Protein AF-X1UVT9-F1 (afdb_monomer)

Foldseek 3Di:
DPPPDQAEAEQAQCLDPVNNDDVPHNGDVSVVPVCPDPQRHAYEYEQEQPSDDVVVLVVSVVSVGAYAYEHPPQQDDLPDLALEADLVRLLCSLLVDDPVCLVRHPYYDDDDNNQQSRVLSVQSNVVCNVPSPDDSLVSSCLQCCQLQNNVLSVLVVLLSVLNNQLVLPCCVPPNLVRQDLVSLVSSLVSLVVRDRDVPDDGPDDGPDHSVVSSVRSNVNSVVSNVSSVVSVVVVVVVPPPPPDD

Radius of gyration: 21.8 Å; Cα cont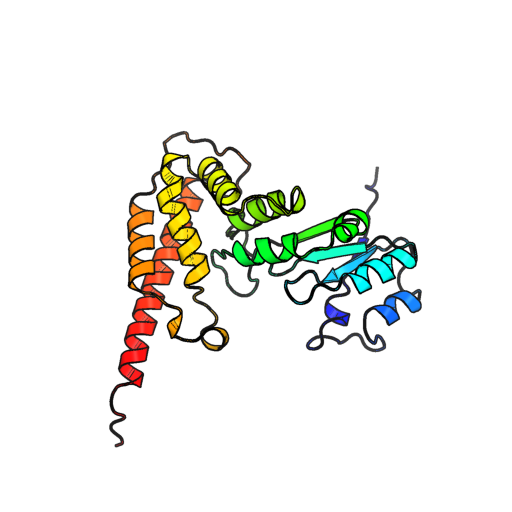acts (8 Å, |Δi|>4): 328; chains: 1; bounding box: 55×63×55 Å

Nearest PDB structures (foldseek):
  4egw-assembly1_B  TM=3.037E-01  e=5.637E+00  Methanocaldococcus jannaschii DSM 2661

Structure (mmCIF, N/CA/C/O backbone):
data_AF-X1UVT9-F1
#
_entry.id   AF-X1UVT9-F1
#
loop_
_atom_site.group_PDB
_atom_site.id
_atom_site.type_symbol
_atom_site.label_atom_id
_atom_site.label_alt_id
_atom_site.label_comp_id
_atom_site.label_asym_id
_atom_site.label_entity_id
_atom_site.label_seq_id
_atom_site.pdbx_PDB_ins_code
_atom_site.Cartn_x
_atom_site.Cartn_y
_atom_site.Cartn_z
_atom_site.occupancy
_atom_site.B_iso_or_equiv
_atom_site.auth_seq_id
_atom_site.auth_comp_id
_atom_site.auth_asym_id
_atom_site.auth_atom_id
_atom_site.pdbx_PDB_model_num
ATOM 1 N N . CYS A 1 1 ? -4.280 27.203 24.805 1.00 46.25 1 CYS A N 1
ATOM 2 C CA . CYS A 1 1 ? -5.170 26.028 24.829 1.00 46.25 1 CYS A CA 1
ATOM 3 C C . CYS A 1 1 ? -4.301 24.788 24.726 1.00 46.25 1 CYS A C 1
ATOM 5 O O . CYS A 1 1 ? -3.546 24.712 23.766 1.00 46.25 1 CYS A O 1
ATOM 7 N N . SER A 1 2 ? -4.338 23.879 25.704 1.00 45.72 2 SER A N 1
ATOM 8 C CA . SER A 1 2 ? -3.823 22.526 25.456 1.00 45.72 2 SER A CA 1
ATOM 9 C C . SER A 1 2 ? -4.749 21.858 24.444 1.00 45.72 2 SER A C 1
ATOM 11 O O . SER A 1 2 ? -5.963 22.005 24.604 1.00 45.72 2 SER A O 1
ATOM 13 N N . PRO A 1 3 ? -4.231 21.182 23.408 1.00 66.75 3 PRO A N 1
ATOM 14 C CA . PRO A 1 3 ? -5.081 20.355 22.566 1.00 66.75 3 PRO A CA 1
ATOM 15 C C . PRO A 1 3 ? -5.748 19.282 23.437 1.00 66.75 3 PRO A C 1
ATOM 17 O O . PRO A 1 3 ? -5.121 18.756 24.359 1.00 66.75 3 PRO A O 1
ATOM 20 N N . GLU A 1 4 ? -7.018 18.983 23.170 1.00 80.88 4 GLU A N 1
ATOM 21 C CA . GLU A 1 4 ? -7.656 17.776 23.695 1.00 80.88 4 GLU A CA 1
ATOM 22 C C . GLU A 1 4 ? -6.924 16.577 23.077 1.00 80.88 4 GLU A C 1
ATOM 24 O O . GLU A 1 4 ? -6.968 16.370 21.866 1.00 80.88 4 GLU A O 1
ATOM 29 N N . ILE A 1 5 ? -6.146 15.855 23.888 1.00 82.19 5 ILE A N 1
ATOM 30 C CA . ILE A 1 5 ? -5.376 14.693 23.433 1.00 82.19 5 ILE A CA 1
ATOM 31 C C . ILE A 1 5 ? -6.239 13.453 23.637 1.00 82.19 5 ILE A C 1
ATOM 33 O O . ILE A 1 5 ? -6.496 13.049 24.770 1.00 82.19 5 ILE A O 1
ATOM 37 N N . GLU A 1 6 ? -6.648 12.829 22.538 1.00 88.44 6 GLU A N 1
ATOM 38 C CA . GLU A 1 6 ? -7.278 11.511 22.557 1.00 88.44 6 GLU A CA 1
ATOM 39 C C . GLU A 1 6 ? -6.209 10.412 22.480 1.00 88.44 6 GLU A C 1
ATOM 41 O O . GLU A 1 6 ? -5.157 10.584 21.866 1.00 88.44 6 GLU A O 1
ATOM 46 N N . SER A 1 7 ? -6.462 9.266 23.115 1.00 91.69 7 SER A N 1
ATOM 47 C CA . SER A 1 7 ? -5.540 8.124 23.123 1.00 91.69 7 SER A CA 1
ATOM 48 C C . SER A 1 7 ? -6.255 6.848 22.701 1.00 91.69 7 SER A C 1
ATOM 50 O O . SER A 1 7 ? -7.401 6.613 23.086 1.00 91.69 7 SER A O 1
ATOM 52 N N . THR A 1 8 ? -5.558 6.009 21.932 1.00 94.50 8 THR A N 1
ATOM 53 C CA . THR A 1 8 ? -6.037 4.677 21.550 1.00 94.50 8 THR A CA 1
ATOM 54 C C . THR A 1 8 ? -5.039 3.612 21.986 1.00 94.50 8 THR A C 1
ATOM 56 O O . THR A 1 8 ? -3.838 3.754 21.764 1.00 94.50 8 THR A O 1
ATOM 59 N N . PHE A 1 9 ? -5.534 2.542 22.599 1.00 94.00 9 PHE A N 1
ATOM 60 C CA . PHE A 1 9 ? -4.745 1.392 23.018 1.00 94.00 9 PHE A CA 1
ATOM 61 C C . PHE A 1 9 ? -4.862 0.245 22.001 1.00 94.00 9 PHE A C 1
ATOM 63 O O . PHE A 1 9 ? -5.968 -0.182 21.667 1.00 94.00 9 PHE A O 1
ATOM 70 N N . SER A 1 10 ? -3.724 -0.269 21.525 1.00 92.38 10 SER A N 1
ATOM 71 C CA . SER A 1 10 ? -3.680 -1.342 20.523 1.00 92.38 10 SER A CA 1
ATOM 72 C C . SER A 1 10 ? -3.810 -2.729 21.138 1.00 92.38 10 SER A C 1
ATOM 74 O O . SER A 1 10 ? -3.040 -3.118 22.016 1.00 92.38 10 SER A O 1
ATOM 76 N N . LEU A 1 11 ? -4.765 -3.502 20.620 1.00 91.81 11 LEU A N 1
ATOM 77 C CA . LEU A 1 11 ? -5.029 -4.878 21.037 1.00 91.81 11 LEU A CA 1
ATOM 78 C C . LEU A 1 11 ? -4.180 -5.910 20.273 1.00 91.81 11 LEU A C 1
ATOM 80 O O . LEU A 1 11 ? -4.196 -7.084 20.636 1.00 91.81 11 LEU A O 1
ATOM 84 N N . TRP A 1 12 ? -3.391 -5.496 19.271 1.00 88.44 12 TRP A N 1
ATOM 85 C CA . TRP A 1 12 ? -2.620 -6.399 18.399 1.00 88.44 12 TRP A CA 1
ATOM 86 C C . TRP A 1 12 ? -1.764 -7.420 19.166 1.00 88.44 12 TRP A C 1
ATOM 88 O O . TRP A 1 12 ? -1.770 -8.611 18.846 1.00 88.44 12 TRP A O 1
ATOM 98 N N . MET A 1 13 ? -1.058 -6.981 20.214 1.00 86.44 13 MET A N 1
ATOM 99 C CA . MET A 1 13 ? -0.224 -7.878 21.024 1.00 86.44 13 MET A CA 1
ATOM 100 C C . MET A 1 13 ? -1.043 -8.952 21.738 1.00 86.44 13 MET A C 1
ATOM 102 O O . MET A 1 13 ? -0.536 -10.051 21.921 1.00 86.44 13 MET A O 1
ATOM 106 N N . LEU A 1 14 ? -2.281 -8.651 22.136 1.00 87.19 14 LEU A N 1
ATOM 107 C CA . LEU A 1 14 ? -3.181 -9.586 22.817 1.00 87.19 14 LEU A CA 1
ATOM 108 C C . LEU A 1 14 ? -3.849 -10.558 21.841 1.00 87.19 14 LEU A C 1
ATOM 110 O O . LEU A 1 14 ? -4.115 -11.699 22.211 1.00 87.19 14 LEU A O 1
ATOM 114 N N . ASP A 1 15 ? -4.093 -10.119 20.606 1.00 81.75 15 ASP A N 1
ATOM 115 C CA . ASP A 1 15 ? -4.673 -10.938 19.535 1.00 81.75 15 ASP A CA 1
ATOM 116 C C . ASP A 1 15 ? -3.648 -11.845 18.841 1.00 81.75 15 ASP A C 1
ATOM 118 O O . ASP A 1 15 ? -3.992 -12.852 18.216 1.00 81.75 15 ASP A O 1
ATOM 122 N N . SER A 1 16 ? -2.359 -11.526 18.959 1.00 79.38 16 SER A N 1
ATOM 123 C CA . SER A 1 16 ? -1.305 -12.311 18.335 1.00 79.38 16 SER A CA 1
ATOM 124 C C . SER A 1 16 ? -1.098 -13.652 19.041 1.00 79.38 16 SER A C 1
ATOM 126 O O . SER A 1 16 ? -0.584 -1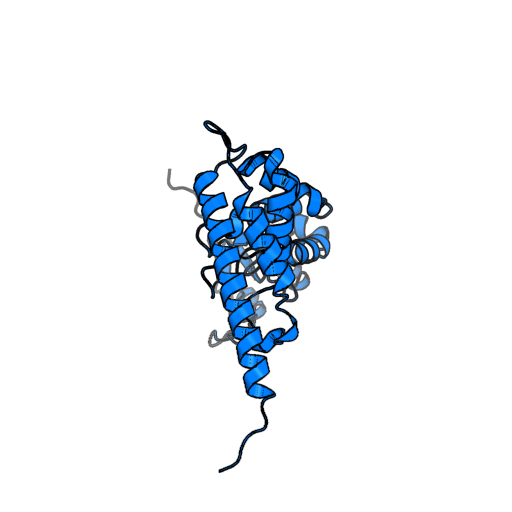3.713 20.152 1.00 79.38 16 SER A O 1
ATOM 128 N N . LYS A 1 17 ? -1.336 -14.777 18.356 1.00 77.44 17 LYS A N 1
ATOM 129 C CA . LYS A 1 17 ? -0.941 -16.109 18.871 1.00 77.44 17 LYS A CA 1
ATOM 1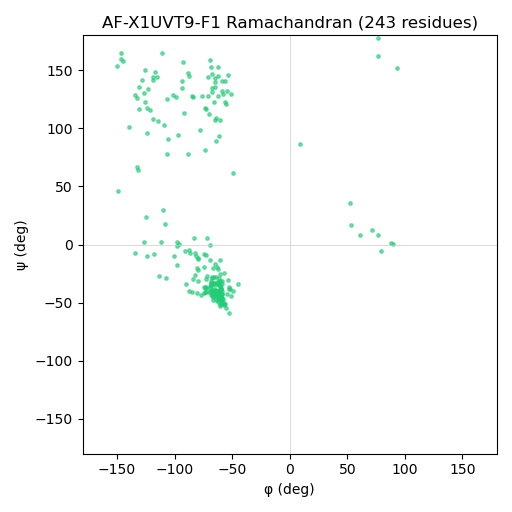30 C C . LYS A 1 17 ? 0.572 -16.248 19.087 1.00 77.44 17 LYS A C 1
ATOM 132 O O . LYS A 1 17 ? 1.011 -17.069 19.886 1.00 77.44 17 LYS A O 1
ATOM 137 N N . ARG A 1 18 ? 1.373 -15.468 18.353 1.00 76.69 18 ARG A N 1
ATOM 138 C CA . ARG A 1 18 ? 2.842 -15.490 18.411 1.00 76.69 18 ARG A CA 1
ATOM 139 C C . ARG A 1 18 ? 3.383 -14.602 19.530 1.00 76.69 18 ARG A C 1
ATOM 141 O O . ARG A 1 18 ? 4.339 -14.982 20.207 1.00 76.69 18 ARG A O 1
ATOM 148 N N . PHE A 1 19 ? 2.788 -13.423 19.700 1.00 74.50 19 PHE A N 1
ATOM 149 C CA . PHE A 1 19 ? 3.274 -12.381 20.604 1.00 74.50 19 PHE A CA 1
ATOM 150 C C . PHE A 1 19 ? 2.370 -12.125 21.815 1.00 74.50 19 PHE A C 1
ATOM 152 O O . PHE A 1 19 ? 2.742 -11.283 22.622 1.00 74.50 19 PHE A O 1
ATOM 159 N N . GLY A 1 20 ? 1.275 -12.885 21.960 1.00 64.75 20 GLY A N 1
ATOM 160 C CA . GLY A 1 20 ? 0.235 -12.913 23.008 1.00 64.75 20 GLY A CA 1
ATOM 161 C C . GLY A 1 20 ? 0.742 -12.965 24.439 1.00 64.75 20 GLY A C 1
ATOM 162 O O . GLY A 1 20 ? 0.532 -13.942 25.149 1.00 64.75 20 GLY A O 1
ATOM 163 N N . LYS A 1 21 ? 1.488 -11.942 24.843 1.00 66.88 21 LYS A N 1
ATOM 164 C CA . LYS A 1 21 ? 2.367 -11.946 26.011 1.00 66.88 21 LYS A CA 1
ATOM 165 C C . LYS A 1 21 ? 2.130 -10.702 26.841 1.00 66.88 21 LYS A C 1
ATOM 167 O O . LYS A 1 21 ? 3.011 -9.862 26.992 1.00 66.88 21 LYS A O 1
ATOM 172 N N . TRP A 1 22 ? 0.926 -10.586 27.374 1.00 80.56 22 TRP A N 1
ATOM 173 C CA . TRP A 1 22 ? 0.646 -9.672 28.471 1.00 80.56 22 TRP A CA 1
ATOM 174 C C . TRP A 1 22 ? 0.279 -10.524 29.674 1.00 80.56 22 TRP A C 1
ATOM 176 O O . TRP A 1 22 ? -0.777 -11.150 29.711 1.00 80.56 22 TRP A O 1
ATOM 186 N N . THR A 1 23 ? 1.194 -10.617 30.637 1.00 81.75 23 THR A N 1
ATOM 187 C CA . THR A 1 23 ? 0.997 -11.448 31.827 1.00 81.75 23 THR A CA 1
ATOM 188 C C . THR A 1 23 ? -0.296 -11.045 32.538 1.00 81.75 23 THR A C 1
ATOM 190 O O . THR A 1 23 ? -0.452 -9.888 32.920 1.00 81.75 23 THR A O 1
ATOM 193 N N . GLY A 1 24 ? -1.212 -12.001 32.712 1.00 82.94 24 GLY A N 1
ATOM 194 C CA . GLY A 1 24 ? -2.520 -11.775 33.337 1.00 82.94 24 GLY A CA 1
ATOM 195 C C . GLY A 1 24 ? -3.648 -11.364 32.382 1.00 82.94 24 GLY A C 1
ATOM 196 O O . GLY A 1 24 ? -4.767 -11.181 32.849 1.00 82.94 24 GLY A O 1
ATOM 197 N N . TYR A 1 25 ? -3.385 -11.254 31.074 1.00 85.31 25 TYR A N 1
ATOM 198 C CA . TYR A 1 25 ? -4.377 -10.890 30.059 1.00 85.31 25 TYR A CA 1
ATOM 199 C C . TYR A 1 25 ? -4.453 -11.954 28.960 1.00 85.31 25 TYR A C 1
ATOM 201 O O . TYR A 1 25 ? -3.495 -12.198 28.230 1.00 85.31 25 TYR A O 1
ATOM 209 N N . GLU A 1 26 ? -5.621 -12.578 28.832 1.00 83.62 26 GLU A N 1
ATOM 210 C CA . GLU A 1 26 ? -5.913 -13.642 27.867 1.00 83.62 26 GLU A CA 1
ATOM 211 C C . GLU A 1 26 ? -6.799 -13.093 26.745 1.00 83.62 26 GLU A C 1
ATOM 213 O O . GLU A 1 26 ? -8.020 -13.256 26.717 1.00 83.62 26 GLU A O 1
ATOM 218 N N . GLY A 1 27 ? -6.163 -12.373 25.825 1.00 81.69 27 GLY A N 1
ATOM 219 C CA . GLY A 1 27 ? -6.835 -11.753 24.691 1.00 81.69 27 GLY A CA 1
ATOM 220 C C . GLY A 1 27 ? -7.608 -10.470 25.040 1.00 81.69 27 GLY A C 1
ATOM 221 O O . GLY A 1 27 ? -7.697 -10.063 26.204 1.00 81.69 27 GLY A O 1
ATOM 222 N N . PRO A 1 28 ? -8.205 -9.816 24.033 1.00 82.12 28 PRO A N 1
ATOM 223 C CA . PRO A 1 28 ? -8.778 -8.472 24.155 1.00 82.12 28 PRO A CA 1
ATOM 224 C C . PRO A 1 28 ? -9.876 -8.329 25.202 1.00 82.12 28 PRO A C 1
ATOM 226 O O . PRO A 1 28 ? -10.027 -7.271 25.813 1.00 82.12 28 PRO A O 1
ATOM 229 N N . GLN A 1 29 ? -10.652 -9.394 25.429 1.00 84.50 29 GLN A N 1
ATOM 230 C CA . GLN A 1 29 ? -11.782 -9.333 26.350 1.00 84.50 29 GLN A CA 1
ATOM 231 C C . GLN A 1 29 ? -11.343 -9.106 27.796 1.00 84.50 29 GLN A C 1
ATOM 233 O O . GLN A 1 29 ? -12.081 -8.507 28.575 1.00 84.50 29 GLN A O 1
ATOM 238 N N . THR A 1 30 ? -10.139 -9.552 28.154 1.00 87.69 30 THR A N 1
ATOM 239 C CA . THR A 1 30 ? -9.607 -9.329 29.501 1.00 87.69 30 THR A CA 1
ATOM 240 C C . THR A 1 30 ? -9.301 -7.859 29.768 1.00 87.69 30 THR A C 1
ATOM 242 O O . THR A 1 30 ? -9.515 -7.414 30.886 1.00 87.69 30 THR A O 1
ATOM 245 N N . VAL A 1 31 ? -8.921 -7.079 28.749 1.00 89.00 31 VAL A N 1
ATOM 246 C CA . VAL A 1 31 ? -8.772 -5.615 28.863 1.00 89.00 31 VAL A CA 1
ATOM 247 C C . VAL A 1 31 ? -10.130 -4.922 28.929 1.00 89.00 31 VAL A C 1
ATOM 249 O O . VAL A 1 31 ? -10.317 -4.010 29.727 1.00 89.00 31 VAL A O 1
ATOM 252 N N . LEU A 1 32 ? -11.096 -5.373 28.123 1.00 86.19 32 LEU A N 1
ATOM 253 C CA . LEU A 1 32 ? -12.455 -4.822 28.129 1.00 86.19 32 LEU A CA 1
ATOM 254 C C . LEU A 1 32 ? -13.163 -4.984 29.482 1.00 86.19 32 LEU A C 1
ATOM 256 O O . LEU A 1 32 ? -13.984 -4.144 29.833 1.00 86.19 32 LEU A O 1
ATOM 260 N N . ASN A 1 33 ? -12.849 -6.051 30.221 1.00 86.75 33 ASN A N 1
ATOM 261 C CA . ASN A 1 33 ? -13.515 -6.413 31.473 1.00 86.75 33 ASN A CA 1
ATOM 262 C C . ASN A 1 33 ? -12.748 -6.019 32.747 1.00 86.75 33 ASN A C 1
ATOM 264 O O . ASN A 1 33 ? -13.286 -6.212 33.833 1.00 86.75 33 ASN A O 1
ATOM 268 N N . SER A 1 34 ? -11.489 -5.578 32.656 1.00 86.44 34 SER A N 1
ATOM 269 C CA . SER A 1 34 ? -10.638 -5.378 33.842 1.00 86.44 34 SER A CA 1
ATOM 270 C C . SER A 1 34 ? -10.697 -3.974 34.441 1.00 86.44 34 SER A C 1
ATOM 272 O O . SER A 1 34 ? -10.040 -3.736 35.451 1.00 86.44 34 SER A O 1
ATOM 274 N N . ASP A 1 35 ? -11.403 -3.040 33.797 1.00 84.81 35 ASP A N 1
ATOM 275 C CA . ASP A 1 35 ? -11.437 -1.611 34.145 1.00 84.81 35 ASP A CA 1
ATOM 276 C C . ASP A 1 35 ? -10.045 -0.948 34.250 1.00 84.81 35 ASP A C 1
ATOM 278 O O . ASP A 1 35 ? -9.905 0.143 34.799 1.00 84.81 35 ASP A O 1
ATOM 282 N N . ILE A 1 36 ? -8.994 -1.575 33.696 1.00 90.06 36 ILE A N 1
ATOM 283 C CA . ILE A 1 36 ? -7.625 -1.041 33.775 1.00 90.06 36 ILE A CA 1
ATOM 284 C C . ILE A 1 36 ? -7.424 0.193 32.891 1.00 90.06 36 ILE A C 1
ATOM 286 O O . ILE A 1 36 ? -6.569 1.031 33.176 1.00 90.06 36 ILE A O 1
ATOM 290 N N . LEU A 1 37 ? -8.202 0.302 31.810 1.00 91.19 37 LEU A N 1
ATOM 291 C CA . LEU A 1 37 ? -8.198 1.460 30.926 1.00 91.19 37 LEU A CA 1
ATOM 292 C C . LEU A 1 37 ? -9.410 2.347 31.231 1.00 91.19 37 LEU A C 1
ATOM 294 O O . LEU A 1 37 ? -10.539 1.845 31.197 1.00 91.19 37 LEU A O 1
ATOM 298 N N . PRO A 1 38 ? -9.216 3.660 31.443 1.00 91.00 38 PRO A N 1
ATOM 299 C CA . PRO A 1 38 ? -10.321 4.603 31.578 1.00 91.00 38 PRO A CA 1
ATOM 300 C C . PRO A 1 38 ? -11.300 4.527 30.387 1.00 91.00 38 PRO A C 1
ATOM 302 O O . PRO A 1 38 ? -10.853 4.234 29.272 1.00 91.00 38 PRO A O 1
ATOM 305 N N . PRO A 1 39 ? -12.620 4.737 30.572 1.00 88.12 39 PRO A N 1
ATOM 306 C CA . PRO A 1 39 ? -13.631 4.632 29.507 1.00 88.12 39 PRO A CA 1
ATOM 307 C C . PRO A 1 39 ? -13.351 5.474 28.254 1.00 88.12 39 PRO A C 1
ATOM 309 O O . PRO A 1 39 ? -13.720 5.076 27.151 1.00 88.12 39 PRO A O 1
ATOM 312 N N . GLU A 1 40 ? -12.678 6.609 28.421 1.00 90.00 40 GLU A N 1
ATOM 313 C CA . GLU A 1 40 ? -12.302 7.547 27.365 1.00 90.00 40 GLU A CA 1
ATOM 314 C C . GLU A 1 40 ? -11.144 7.062 26.481 1.00 90.00 40 GLU A C 1
ATOM 316 O O . GLU A 1 40 ? -10.983 7.547 25.361 1.00 90.00 40 GLU A O 1
ATOM 321 N N . VAL A 1 41 ? -10.349 6.093 26.949 1.00 93.44 41 VAL A N 1
ATOM 322 C CA . VAL A 1 41 ? -9.300 5.482 26.129 1.00 93.44 41 VAL A CA 1
ATOM 323 C C . VAL A 1 41 ? -9.962 4.571 25.101 1.00 93.44 41 VAL A C 1
ATOM 325 O O . VAL A 1 41 ? -10.616 3.578 25.444 1.00 93.44 41 VAL A O 1
ATOM 328 N N . MET A 1 42 ? -9.782 4.912 23.825 1.00 95.06 42 MET A N 1
ATOM 329 C CA . MET A 1 42 ? -10.259 4.092 22.715 1.00 95.06 42 MET A CA 1
ATOM 330 C C . MET A 1 42 ? -9.456 2.798 22.640 1.00 95.06 42 MET A C 1
ATOM 332 O O . MET A 1 42 ? -8.310 2.734 23.088 1.00 95.06 42 MET A O 1
ATOM 336 N N . LEU A 1 43 ? -10.016 1.783 21.995 1.00 95.00 43 LEU A N 1
ATOM 337 C CA . LEU A 1 43 ? -9.286 0.556 21.679 1.00 95.00 43 LEU A CA 1
ATOM 338 C C . LEU A 1 43 ? -9.161 0.418 20.169 1.00 95.00 43 LEU A C 1
ATOM 340 O O . LEU A 1 43 ? -10.103 0.750 19.457 1.00 95.00 43 LEU A O 1
ATOM 344 N N . CYS A 1 44 ? -8.046 -0.096 19.661 1.00 95.00 44 CYS A N 1
ATOM 345 C CA . CYS A 1 44 ? -7.959 -0.477 18.256 1.00 95.00 44 CYS A CA 1
ATOM 346 C C . CYS A 1 44 ? -7.670 -1.958 18.074 1.00 95.00 44 CYS A C 1
ATOM 348 O O . CYS A 1 44 ? -6.911 -2.572 18.829 1.00 95.00 44 CYS A O 1
ATOM 350 N N . VAL A 1 45 ? -8.317 -2.523 17.058 1.00 93.62 45 VAL A N 1
ATOM 351 C CA . VAL A 1 45 ? -8.103 -3.899 16.615 1.00 93.62 45 VAL A CA 1
ATOM 352 C C . VAL A 1 45 ? -7.062 -3.935 15.505 1.00 93.62 45 VAL A C 1
ATOM 354 O O . VAL A 1 45 ? -6.860 -2.951 14.787 1.00 93.62 45 VAL A O 1
ATOM 357 N N . HIS A 1 46 ? -6.430 -5.093 15.344 1.00 90.31 46 HIS A N 1
ATOM 358 C CA . HIS A 1 46 ? -5.520 -5.339 14.233 1.00 90.31 46 HIS A CA 1
ATOM 359 C C . HIS A 1 46 ? -6.289 -5.459 12.915 1.00 90.31 46 HIS A C 1
ATOM 361 O O . HIS A 1 46 ? -7.248 -6.225 12.813 1.00 90.31 46 HIS A O 1
ATOM 367 N N . GLY A 1 47 ? -5.871 -4.693 11.913 1.00 88.50 47 GLY A N 1
ATOM 368 C CA . GLY A 1 47 ? -6.510 -4.595 10.602 1.00 88.50 47 GLY A CA 1
ATOM 369 C C . GLY A 1 47 ? -5.727 -5.259 9.473 1.00 88.50 47 GLY A C 1
ATOM 370 O O . GLY A 1 47 ? -5.957 -4.913 8.323 1.00 88.50 47 GLY A O 1
ATOM 371 N N . GLU A 1 48 ? -4.778 -6.151 9.762 1.00 85.38 48 GLU A N 1
ATOM 372 C CA . GLU A 1 48 ? -4.048 -6.862 8.706 1.00 85.38 48 GLU A CA 1
ATOM 373 C C . GLU A 1 48 ? -4.989 -7.775 7.891 1.00 85.38 48 GLU A C 1
ATOM 375 O O . GLU A 1 48 ? -5.842 -8.464 8.475 1.00 85.38 48 GLU A O 1
ATOM 380 N N . PRO A 1 49 ? -4.823 -7.834 6.556 1.00 78.38 49 PRO A N 1
ATOM 381 C CA . PRO A 1 49 ? -5.609 -8.711 5.692 1.00 78.38 49 PRO A CA 1
ATOM 382 C C . PRO A 1 49 ? -5.550 -10.175 6.130 1.00 78.38 49 PRO A C 1
ATOM 384 O O . PRO A 1 49 ? -4.481 -10.727 6.390 1.00 78.38 49 PRO A O 1
ATOM 387 N N . GLY A 1 50 ? -6.717 -10.813 6.212 1.00 79.25 50 GLY A N 1
ATOM 388 C CA . GLY A 1 50 ? -6.860 -12.191 6.692 1.00 79.25 50 GLY A CA 1
ATOM 389 C C . GLY A 1 50 ? -6.828 -12.358 8.218 1.00 79.25 50 GLY A C 1
ATOM 390 O O . GLY A 1 50 ? -7.072 -13.464 8.700 1.00 79.25 50 GLY A O 1
ATOM 391 N N . VAL A 1 51 ? -6.568 -11.289 8.983 1.00 83.06 51 VAL A N 1
ATOM 392 C CA . VAL A 1 51 ? -6.597 -11.295 10.459 1.00 83.06 51 VAL A CA 1
ATOM 393 C C . VAL A 1 51 ? -7.722 -10.421 11.020 1.00 83.06 51 VAL A C 1
ATOM 395 O O . VAL A 1 51 ? -8.216 -10.704 12.112 1.00 83.06 51 VAL A O 1
ATOM 398 N N . PHE A 1 52 ? -8.146 -9.385 10.287 1.00 88.19 52 PHE A N 1
ATOM 399 C CA . PHE A 1 52 ? -9.195 -8.464 10.722 1.00 88.19 52 PHE A CA 1
ATOM 400 C C . PHE A 1 52 ? -10.469 -9.186 11.200 1.00 88.19 52 PHE A C 1
ATOM 402 O O . PHE A 1 52 ? -11.034 -10.031 10.505 1.00 88.19 52 PHE A O 1
ATOM 409 N N . ASN A 1 53 ? -10.942 -8.816 12.394 1.00 88.94 53 ASN A N 1
ATOM 410 C CA . ASN A 1 53 ? -12.098 -9.427 13.043 1.00 88.94 53 ASN A CA 1
ATOM 411 C C . ASN A 1 53 ? -13.165 -8.381 13.383 1.00 88.94 53 ASN A C 1
ATOM 413 O O . ASN A 1 53 ? -13.144 -7.754 14.446 1.00 88.94 53 ASN A O 1
ATOM 417 N N . PHE A 1 54 ? -14.160 -8.236 12.509 1.00 91.75 54 PHE A N 1
ATOM 418 C CA . PHE A 1 54 ? -15.233 -7.266 12.723 1.00 91.75 54 PHE A CA 1
ATOM 419 C C . PHE A 1 54 ? -16.105 -7.563 13.960 1.00 91.75 54 PHE A C 1
ATOM 421 O O . PHE A 1 54 ? -16.609 -6.641 14.605 1.00 91.75 54 PHE A O 1
ATOM 428 N N . ALA A 1 55 ? -16.246 -8.828 14.370 1.00 92.06 55 ALA A N 1
ATOM 429 C CA . ALA A 1 55 ? -17.012 -9.165 15.573 1.00 92.06 55 ALA A CA 1
ATOM 430 C C . ALA A 1 55 ? -16.386 -8.554 16.840 1.00 92.06 55 ALA A C 1
ATOM 432 O O . ALA A 1 55 ? -17.098 -8.155 17.763 1.00 92.06 55 ALA A O 1
ATOM 433 N N . GLN A 1 56 ? -15.059 -8.426 16.868 1.00 91.56 56 GLN A N 1
ATOM 434 C CA . GLN A 1 56 ? -14.343 -7.758 17.950 1.00 91.56 56 GLN A CA 1
ATOM 435 C C . GLN A 1 56 ? -14.591 -6.246 17.948 1.00 91.56 56 GLN A C 1
ATOM 437 O O . GLN A 1 56 ? -14.828 -5.677 19.011 1.00 91.56 56 GLN A O 1
ATOM 442 N N . VAL A 1 57 ? -14.624 -5.614 16.769 1.00 94.31 57 VAL A N 1
ATOM 443 C CA . VAL A 1 57 ? -14.984 -4.192 16.616 1.00 94.31 57 VAL A CA 1
ATOM 444 C C . VAL A 1 57 ? -16.371 -3.928 17.200 1.00 94.31 57 VAL A C 1
ATOM 446 O O . VAL A 1 57 ? -16.524 -3.065 18.065 1.00 94.31 57 VAL A O 1
ATOM 449 N N . ARG A 1 58 ? -17.371 -4.733 16.811 1.00 94.00 58 ARG A N 1
ATOM 450 C CA . ARG A 1 58 ? -18.739 -4.631 17.347 1.00 94.00 58 ARG A CA 1
ATOM 451 C C . ARG A 1 58 ? -18.784 -4.814 18.859 1.00 94.00 58 ARG A C 1
ATOM 453 O O . ARG A 1 58 ? -19.492 -4.081 19.542 1.00 94.00 58 ARG A O 1
ATOM 460 N N . ARG A 1 59 ? -18.031 -5.779 19.388 1.00 92.19 59 ARG A N 1
ATOM 461 C CA . ARG A 1 59 ? -17.995 -6.055 20.827 1.00 92.19 59 ARG A CA 1
ATOM 462 C C . ARG A 1 59 ? -17.434 -4.883 21.627 1.00 92.19 59 ARG A C 1
ATOM 464 O O . ARG A 1 59 ? -17.987 -4.570 22.674 1.00 92.19 59 ARG A O 1
ATOM 471 N N . ILE A 1 60 ? -16.380 -4.232 21.134 1.00 93.62 60 ILE A N 1
ATOM 472 C CA . ILE A 1 60 ? -15.820 -3.024 21.758 1.00 93.62 60 ILE A CA 1
ATOM 473 C C . ILE A 1 60 ? -16.849 -1.889 21.708 1.00 93.62 60 ILE A C 1
ATOM 475 O O . ILE A 1 60 ? -17.133 -1.272 22.731 1.00 93.62 60 ILE A O 1
ATOM 479 N N . ALA A 1 61 ? -17.465 -1.654 20.547 1.00 93.81 61 ALA A N 1
ATOM 480 C CA . ALA A 1 61 ? -18.468 -0.601 20.394 1.00 93.81 61 ALA A CA 1
ATOM 481 C C . ALA A 1 61 ? -19.677 -0.794 21.333 1.00 93.81 61 ALA A C 1
ATOM 483 O O . ALA A 1 61 ? -20.179 0.165 21.917 1.00 93.81 61 ALA A O 1
ATOM 484 N N . GLN A 1 62 ? -20.108 -2.040 21.558 1.00 92.94 62 GLN A N 1
ATOM 485 C CA . GLN A 1 62 ? -21.203 -2.381 22.476 1.00 92.94 62 GLN A CA 1
ATOM 486 C C . GLN A 1 62 ? -20.923 -2.036 23.945 1.00 92.94 62 GLN A C 1
ATOM 488 O O . GLN A 1 62 ? -21.872 -1.915 24.718 1.00 92.94 62 GLN A O 1
ATOM 493 N N . THR A 1 63 ? -19.662 -1.841 24.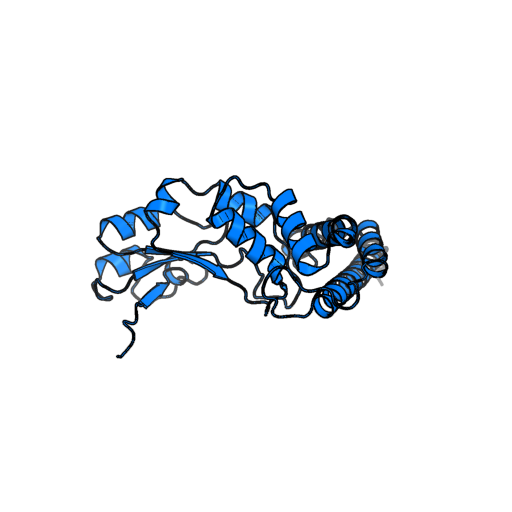348 1.00 90.44 63 THR A N 1
ATOM 494 C CA . THR A 1 63 ? -19.335 -1.362 25.702 1.00 90.44 63 THR A CA 1
ATOM 495 C C . THR A 1 63 ? -19.418 0.162 25.827 1.00 90.44 63 THR A C 1
ATOM 497 O O . THR A 1 63 ? -19.011 0.707 26.849 1.00 90.44 63 THR A O 1
ATOM 500 N N . GLY A 1 64 ? -19.867 0.868 24.783 1.00 91.31 64 GLY A N 1
ATOM 501 C CA . GLY A 1 64 ? -19.881 2.332 24.721 1.00 91.31 64 GLY A CA 1
ATOM 502 C C . GLY A 1 64 ? -18.510 2.960 24.452 1.00 91.31 64 GLY A C 1
ATOM 503 O O . GLY A 1 64 ? -18.377 4.178 24.532 1.00 91.31 64 GLY A O 1
ATOM 504 N N . ARG A 1 65 ? -17.487 2.152 24.138 1.00 92.25 65 ARG A N 1
ATOM 505 C CA . ARG A 1 65 ? -16.146 2.641 23.794 1.00 92.25 65 ARG A CA 1
ATOM 506 C C . ARG A 1 65 ? -16.043 2.934 22.303 1.00 92.25 65 ARG A C 1
ATOM 508 O O . ARG A 1 65 ? -16.573 2.199 21.473 1.00 92.25 65 ARG A O 1
ATOM 515 N N . ARG A 1 66 ? -15.277 3.970 21.966 1.00 94.56 66 ARG A N 1
ATOM 516 C CA . ARG A 1 66 ? -14.827 4.220 20.592 1.00 94.56 66 ARG A CA 1
ATOM 517 C C . ARG A 1 66 ? -13.784 3.179 20.191 1.00 94.56 66 ARG A C 1
ATOM 519 O O . ARG A 1 66 ? -12.972 2.748 21.017 1.00 94.56 66 ARG A O 1
ATOM 526 N N . VAL A 1 67 ? -13.818 2.782 18.922 1.00 95.69 67 VAL A N 1
ATOM 527 C CA . VAL A 1 67 ? -12.973 1.713 18.383 1.00 95.69 67 VAL A CA 1
ATOM 528 C C . VAL A 1 67 ? -12.286 2.142 17.094 1.00 95.69 67 VAL A C 1
ATOM 530 O O . VAL A 1 67 ? -12.915 2.734 16.223 1.00 95.69 67 VAL A O 1
ATOM 533 N N . GLY A 1 68 ? -10.997 1.845 16.979 1.00 95.56 68 GLY A N 1
ATOM 534 C CA . GLY A 1 68 ? -10.199 2.064 15.777 1.00 95.56 68 GLY A CA 1
ATOM 535 C C . GLY A 1 68 ? -9.786 0.769 15.084 1.00 95.56 68 GLY A C 1
ATOM 536 O O . GLY A 1 68 ? -9.821 -0.313 15.679 1.00 95.56 68 GLY A O 1
ATOM 537 N N . VAL A 1 69 ? -9.339 0.883 13.838 1.00 94.44 69 VAL A N 1
ATOM 538 C CA . VAL A 1 69 ? -8.751 -0.218 13.066 1.00 94.44 69 VAL A CA 1
ATOM 539 C C . VAL A 1 69 ? -7.344 0.167 12.640 1.00 94.44 69 VAL A C 1
ATOM 541 O O . VAL A 1 69 ? -7.162 1.094 11.857 1.00 94.44 69 VAL A O 1
ATOM 544 N N . TRP A 1 70 ? -6.350 -0.563 13.137 1.00 93.06 70 TRP A N 1
ATOM 545 C CA . TRP A 1 70 ? -4.947 -0.349 12.796 1.00 93.06 70 TRP A CA 1
ATOM 546 C C . TRP A 1 70 ? -4.514 -1.322 11.691 1.00 93.06 70 TRP A C 1
ATOM 548 O O . TRP A 1 70 ? -4.175 -2.471 11.982 1.00 93.06 70 TRP A O 1
ATOM 558 N N . ALA A 1 71 ? -4.562 -0.910 10.418 1.00 89.94 71 ALA A N 1
ATOM 559 C CA . ALA A 1 71 ? -4.265 -1.797 9.287 1.00 89.94 71 ALA A CA 1
ATOM 560 C C . ALA A 1 71 ? -2.774 -1.818 8.934 1.00 89.94 71 ALA A C 1
ATOM 562 O O . ALA A 1 71 ? -2.297 -1.215 7.965 1.00 89.94 71 ALA A O 1
ATOM 563 N N . TRP A 1 72 ? -2.030 -2.569 9.742 1.00 83.62 72 TRP A N 1
ATOM 564 C CA . TRP A 1 72 ? -0.627 -2.857 9.485 1.00 83.62 72 TRP A CA 1
ATOM 565 C C . TRP A 1 72 ? -0.454 -3.769 8.258 1.00 83.62 72 TRP A C 1
ATOM 567 O O . TRP A 1 72 ? -1.341 -4.545 7.906 1.00 83.62 72 TRP A O 1
ATOM 577 N N . TYR A 1 73 ? 0.697 -3.660 7.594 1.00 79.94 73 TYR A N 1
ATOM 578 C CA . TYR A 1 73 ? 1.056 -4.392 6.371 1.00 79.94 73 TYR A CA 1
ATOM 579 C C . TYR A 1 73 ? 0.174 -4.160 5.128 1.00 79.94 73 TYR A C 1
ATOM 581 O O . TYR A 1 73 ? 0.373 -4.822 4.108 1.00 79.94 73 TYR A O 1
ATOM 589 N N . LEU A 1 74 ? -0.754 -3.193 5.168 1.00 85.38 74 LEU A N 1
ATOM 590 C CA . LEU A 1 74 ? -1.642 -2.912 4.035 1.00 85.38 74 LEU A CA 1
ATOM 591 C C . LEU A 1 74 ? -1.020 -2.016 2.958 1.00 85.38 74 LEU A C 1
ATOM 593 O O . LEU A 1 74 ? -1.412 -2.100 1.805 1.00 85.38 74 LEU A O 1
ATOM 597 N N . ALA A 1 75 ? -0.046 -1.173 3.310 1.00 85.69 75 ALA A N 1
ATOM 598 C CA . ALA A 1 75 ? 0.661 -0.331 2.343 1.00 85.69 75 ALA A CA 1
ATOM 599 C C . ALA A 1 75 ? 2.179 -0.521 2.351 1.00 85.69 75 ALA A C 1
ATOM 601 O O . ALA A 1 75 ? 2.855 0.009 1.474 1.00 85.69 75 ALA A O 1
ATOM 602 N N . SER A 1 76 ? 2.752 -1.231 3.318 1.00 77.50 76 SER A N 1
ATOM 603 C CA . SER A 1 76 ? 4.200 -1.438 3.427 1.00 77.50 76 SER A CA 1
ATOM 604 C C . SER A 1 76 ? 4.517 -2.810 4.007 1.00 77.50 76 SER A C 1
ATOM 606 O O . SER A 1 76 ? 3.654 -3.460 4.587 1.00 77.50 76 SER A O 1
ATOM 608 N N . ASN A 1 77 ? 5.769 -3.239 3.875 1.00 70.56 77 ASN A N 1
ATOM 609 C CA . ASN A 1 77 ? 6.309 -4.353 4.640 1.00 70.56 77 ASN A CA 1
ATOM 610 C C . ASN A 1 77 ? 7.481 -3.832 5.476 1.00 70.56 77 ASN A C 1
ATOM 612 O O . ASN A 1 77 ? 8.531 -3.524 4.922 1.00 70.56 77 ASN A O 1
ATOM 616 N N . GLU A 1 78 ? 7.267 -3.723 6.789 1.00 67.50 78 GLU A N 1
ATOM 617 C CA . GLU A 1 78 ? 8.207 -3.212 7.805 1.00 67.50 78 GLU A CA 1
ATOM 618 C C . GLU A 1 78 ? 9.638 -3.752 7.664 1.00 67.50 78 GLU A C 1
ATOM 620 O O . GLU A 1 78 ? 10.605 -3.062 7.967 1.00 67.50 78 GLU A O 1
ATOM 625 N N . ILE A 1 79 ? 9.779 -5.000 7.217 1.00 66.06 79 ILE A N 1
ATOM 626 C CA . ILE A 1 79 ? 11.042 -5.734 7.310 1.00 66.06 79 ILE A CA 1
ATOM 627 C C . ILE A 1 79 ? 12.024 -5.327 6.203 1.00 66.06 79 ILE A C 1
ATOM 629 O O . ILE A 1 79 ? 13.233 -5.511 6.353 1.00 66.06 79 ILE A O 1
ATOM 633 N N . TYR A 1 80 ? 11.536 -4.763 5.095 1.00 64.25 80 TYR A N 1
ATOM 634 C CA . TYR A 1 80 ? 12.359 -4.561 3.910 1.00 64.25 80 TYR A CA 1
ATOM 635 C C . TYR A 1 80 ? 12.265 -3.138 3.360 1.00 64.25 80 TYR A C 1
ATOM 637 O O . TYR A 1 80 ? 11.203 -2.751 2.859 1.00 64.25 80 TYR A O 1
ATOM 645 N N . PRO A 1 81 ? 13.384 -2.384 3.358 1.00 59.53 81 PRO A N 1
ATOM 646 C CA . PRO A 1 81 ? 13.443 -1.051 2.776 1.00 59.53 81 PRO A CA 1
ATOM 647 C C . PRO A 1 81 ? 13.428 -1.167 1.248 1.00 59.53 81 PRO A C 1
ATOM 649 O O . PRO A 1 81 ? 14.460 -1.180 0.583 1.00 59.53 81 PRO A O 1
ATOM 652 N N . SER A 1 82 ? 12.233 -1.329 0.692 1.00 71.00 82 SER A N 1
ATOM 653 C CA . SER A 1 82 ? 11.988 -1.423 -0.743 1.00 71.00 82 SER A CA 1
ATOM 654 C C . SER A 1 82 ? 10.643 -0.800 -1.090 1.00 71.00 82 SER A C 1
ATOM 656 O O . SER A 1 82 ? 9.756 -0.657 -0.235 1.00 71.00 82 SER A O 1
ATOM 658 N N . MET A 1 83 ? 10.492 -0.437 -2.362 1.00 80.00 83 MET A N 1
ATOM 659 C CA . MET A 1 83 ? 9.195 -0.075 -2.911 1.00 80.00 83 MET A CA 1
ATOM 660 C C . MET A 1 83 ? 8.293 -1.306 -2.893 1.00 80.00 83 MET A C 1
ATOM 662 O O . MET A 1 83 ? 8.473 -2.251 -3.656 1.00 80.00 83 MET A O 1
ATOM 666 N N . TYR A 1 84 ? 7.330 -1.295 -1.979 1.00 82.38 84 TYR A N 1
ATOM 667 C CA . TYR A 1 84 ? 6.323 -2.337 -1.853 1.00 82.38 84 TYR A CA 1
ATOM 668 C C . TYR A 1 84 ? 5.090 -1.927 -2.654 1.00 82.38 84 TYR A C 1
ATOM 670 O O . TYR A 1 84 ? 4.647 -0.785 -2.549 1.00 82.38 84 TYR A O 1
ATOM 678 N N . VAL A 1 85 ? 4.520 -2.841 -3.437 1.00 87.31 85 VAL A N 1
ATOM 679 C CA . VAL A 1 85 ? 3.259 -2.632 -4.167 1.00 87.31 85 VAL A CA 1
ATOM 680 C C . VAL A 1 85 ? 2.313 -3.780 -3.823 1.00 87.31 85 VAL A C 1
ATOM 682 O O . VAL A 1 85 ? 2.713 -4.947 -3.821 1.00 87.31 85 VAL A O 1
ATOM 685 N N . CYS A 1 86 ? 1.079 -3.444 -3.456 1.00 87.06 86 CYS A N 1
ATOM 686 C CA . CYS A 1 86 ? 0.104 -4.402 -2.931 1.00 87.06 86 CYS A CA 1
ATOM 687 C C . CYS A 1 86 ? -1.334 -4.016 -3.284 1.00 87.06 86 CYS A C 1
ATOM 689 O O . CYS A 1 86 ? -2.224 -4.028 -2.432 1.00 87.06 86 CYS A O 1
ATOM 691 N N . THR A 1 87 ? -1.556 -3.656 -4.545 1.00 88.75 87 THR A N 1
ATOM 692 C CA . THR A 1 87 ? -2.848 -3.157 -5.011 1.00 88.75 87 THR A CA 1
ATOM 693 C C . THR A 1 87 ? -3.964 -4.182 -4.821 1.00 88.75 87 THR A C 1
ATOM 695 O O . THR A 1 87 ? -5.021 -3.833 -4.294 1.00 88.75 87 THR A O 1
ATOM 698 N N . GLY A 1 88 ? -3.712 -5.460 -5.125 1.00 87.31 88 GLY A N 1
ATOM 699 C CA . GLY A 1 88 ? -4.711 -6.522 -4.968 1.00 87.31 88 GLY A CA 1
ATOM 700 C C . GLY A 1 88 ? -5.048 -6.818 -3.504 1.00 87.31 88 GLY A C 1
ATOM 701 O O . GLY A 1 88 ? -6.201 -7.084 -3.166 1.00 87.31 88 GLY A O 1
ATOM 702 N N . GLN A 1 89 ? -4.055 -6.718 -2.617 1.00 87.31 89 GLN A N 1
ATOM 703 C CA . GLN A 1 89 ? -4.254 -6.901 -1.179 1.00 87.31 89 GLN A CA 1
ATOM 704 C C . GLN A 1 89 ? -5.101 -5.768 -0.585 1.00 87.31 89 GLN A C 1
ATOM 706 O O . GLN A 1 89 ? -6.004 -6.044 0.201 1.00 87.31 89 GLN A O 1
ATOM 711 N N . SER A 1 90 ? -4.845 -4.517 -0.982 1.00 90.56 90 SER A N 1
ATOM 712 C CA . SER A 1 90 ? -5.674 -3.372 -0.588 1.00 90.56 90 SER A CA 1
ATOM 713 C C . SER A 1 90 ? -7.107 -3.513 -1.094 1.00 90.56 90 SER A C 1
ATOM 715 O O . SER A 1 90 ? -8.041 -3.313 -0.321 1.00 90.56 90 SER A O 1
ATOM 717 N N . ALA A 1 91 ? -7.279 -3.917 -2.356 1.00 90.81 91 ALA A N 1
ATOM 718 C CA . ALA A 1 91 ? -8.588 -4.130 -2.968 1.00 90.81 91 ALA A CA 1
ATOM 719 C C . ALA A 1 91 ? -9.430 -5.148 -2.188 1.00 90.81 91 ALA A C 1
ATOM 721 O O . ALA A 1 91 ? -10.553 -4.849 -1.796 1.00 90.81 91 ALA A O 1
ATOM 722 N N . SER A 1 92 ? -8.862 -6.332 -1.923 1.00 90.31 92 SER A N 1
ATOM 723 C CA . SER A 1 92 ? -9.536 -7.377 -1.144 1.00 90.31 92 SER A CA 1
ATOM 724 C C . SER A 1 92 ? -9.833 -6.891 0.266 1.00 90.31 92 SER A C 1
ATOM 726 O O . SER A 1 92 ? -10.969 -6.987 0.706 1.00 90.31 92 SER A O 1
ATOM 728 N N . HIS A 1 93 ? -8.858 -6.286 0.952 1.00 91.38 93 HIS A N 1
ATOM 729 C CA . HIS A 1 93 ? -9.062 -5.821 2.321 1.00 91.38 93 HIS A CA 1
ATOM 730 C C . HIS A 1 93 ? -10.254 -4.881 2.452 1.00 91.38 93 HIS A C 1
ATOM 732 O O . HIS A 1 93 ? -11.122 -5.146 3.272 1.00 91.38 93 HIS A O 1
ATOM 738 N N . PHE A 1 94 ? -10.298 -3.802 1.664 1.00 92.12 94 PHE A N 1
ATOM 739 C CA . PHE A 1 94 ? -11.377 -2.817 1.758 1.00 92.12 94 PHE A CA 1
ATOM 740 C C . PHE A 1 94 ? -12.693 -3.333 1.171 1.00 92.12 94 PHE A C 1
ATOM 742 O O . PHE A 1 94 ? -13.740 -3.074 1.758 1.00 92.12 94 PHE A O 1
ATOM 749 N N . GLY A 1 95 ? -12.652 -4.101 0.078 1.00 90.44 95 GLY A N 1
ATOM 750 C CA . GLY A 1 95 ? -13.846 -4.690 -0.533 1.00 90.44 95 GLY A CA 1
ATOM 751 C C . GLY A 1 95 ? -14.524 -5.758 0.334 1.00 90.44 95 GLY A C 1
ATOM 752 O O . GLY A 1 95 ? -15.741 -5.916 0.266 1.00 90.44 95 GLY A O 1
ATOM 753 N N . ASP A 1 96 ? -13.759 -6.453 1.180 1.00 90.19 96 ASP A N 1
ATOM 754 C CA . ASP A 1 96 ? -14.266 -7.481 2.095 1.00 90.19 96 ASP A CA 1
ATOM 755 C C . ASP A 1 96 ? -14.755 -6.899 3.439 1.00 90.19 96 ASP A C 1
ATOM 757 O O . ASP A 1 96 ? -15.331 -7.627 4.259 1.00 90.19 96 ASP A O 1
ATOM 761 N N . LEU A 1 97 ? -14.550 -5.598 3.702 1.00 89.56 97 LEU A N 1
ATOM 762 C CA . LEU A 1 97 ? -15.077 -4.970 4.912 1.00 89.56 97 LEU A CA 1
ATOM 763 C C . LEU A 1 97 ? -16.611 -4.918 4.852 1.00 89.56 97 LEU A C 1
ATOM 765 O O . LEU A 1 97 ? -17.187 -4.444 3.872 1.00 89.56 97 LEU A O 1
ATOM 769 N N . PRO A 1 98 ? -17.315 -5.340 5.918 1.00 89.19 98 PRO A N 1
ATOM 770 C CA . PRO A 1 98 ? -18.752 -5.139 5.980 1.00 89.19 98 PRO A CA 1
ATOM 771 C C . PRO A 1 98 ? -19.052 -3.639 6.036 1.00 89.19 98 PRO A C 1
ATOM 773 O O . PRO A 1 98 ? -18.360 -2.900 6.730 1.00 89.19 98 PRO A O 1
ATOM 776 N N . VAL A 1 99 ? -20.130 -3.197 5.382 1.00 86.69 99 VAL A N 1
ATOM 777 C CA . VAL A 1 99 ? -20.556 -1.782 5.383 1.00 86.69 99 VAL A CA 1
ATOM 778 C C . VAL A 1 99 ? -20.672 -1.224 6.810 1.00 86.69 99 VAL A C 1
ATOM 780 O O . VAL A 1 99 ? -20.224 -0.114 7.078 1.00 86.69 99 VAL A O 1
ATOM 783 N N . GLU A 1 100 ? -21.162 -2.034 7.759 1.00 90.31 100 GLU A N 1
ATOM 784 C CA . GLU A 1 100 ? -21.244 -1.673 9.185 1.00 90.31 100 GLU A CA 1
ATOM 785 C C . GLU A 1 100 ? -19.882 -1.287 9.804 1.00 90.31 100 GLU A C 1
ATOM 787 O O . GLU A 1 100 ? -19.842 -0.566 10.804 1.00 90.31 100 GLU A O 1
ATOM 792 N N . ALA A 1 101 ? -18.752 -1.745 9.250 1.00 88.25 101 ALA A N 1
ATOM 793 C CA . ALA A 1 101 ? -17.423 -1.376 9.733 1.00 88.25 101 ALA A CA 1
ATOM 794 C C . ALA A 1 101 ? -17.132 0.115 9.549 1.00 88.25 101 ALA A C 1
ATOM 796 O O . ALA A 1 101 ? -16.514 0.705 10.436 1.00 88.25 101 ALA A O 1
ATOM 797 N N . HIS A 1 102 ? -17.630 0.727 8.470 1.00 82.12 102 HIS A N 1
ATOM 798 C CA . HIS A 1 102 ? -17.489 2.164 8.222 1.00 82.12 102 HIS A CA 1
ATOM 799 C C . HIS A 1 102 ? -18.252 3.006 9.249 1.00 82.12 102 HIS A C 1
ATOM 801 O O . HIS A 1 102 ? -17.801 4.083 9.619 1.00 82.12 102 HIS A O 1
ATOM 807 N N . GLU A 1 103 ? -19.391 2.508 9.730 1.00 87.38 103 GLU A N 1
ATOM 808 C CA . GLU A 1 103 ? -20.228 3.210 10.710 1.00 87.38 103 GLU A CA 1
ATOM 809 C C . GLU A 1 103 ? -19.753 2.987 12.151 1.00 87.38 103 GLU A C 1
ATOM 811 O O . GLU A 1 103 ? -19.940 3.840 13.018 1.00 87.38 103 GLU A O 1
ATOM 816 N N . THR A 1 104 ? -19.150 1.826 12.421 1.00 93.81 104 THR A N 1
ATOM 817 C CA . THR A 1 104 ? -18.760 1.427 13.780 1.00 93.81 104 THR A CA 1
ATOM 818 C C . THR A 1 104 ? -17.367 1.930 14.154 1.00 93.81 104 THR A C 1
ATOM 820 O O . THR A 1 104 ? -17.135 2.324 15.300 1.00 93.81 104 THR A O 1
ATOM 823 N N . ALA A 1 105 ? -16.413 1.885 13.221 1.00 94.00 105 ALA A N 1
ATOM 824 C CA . ALA A 1 105 ? -15.048 2.314 13.488 1.00 94.00 105 ALA A CA 1
ATOM 825 C C . ALA A 1 105 ? -14.954 3.845 13.507 1.00 94.00 105 ALA A C 1
ATOM 827 O O . ALA A 1 105 ? -15.349 4.532 12.576 1.00 94.00 105 ALA A O 1
ATOM 828 N N . THR A 1 106 ? -14.375 4.385 14.575 1.00 94.81 106 THR A N 1
ATOM 829 C CA . THR A 1 106 ? -14.077 5.815 14.722 1.00 94.81 106 THR A CA 1
ATOM 830 C C . THR A 1 106 ? -12.962 6.260 13.782 1.00 94.81 106 THR A C 1
ATOM 832 O O . THR A 1 106 ? -12.965 7.391 13.306 1.00 94.81 106 THR A O 1
ATOM 835 N N . TRP A 1 107 ? -11.977 5.393 13.560 1.00 94.19 107 TRP A N 1
ATOM 836 C CA . TRP A 1 107 ? -10.864 5.653 12.663 1.00 94.19 107 TRP A CA 1
ATOM 837 C C . TRP A 1 107 ? -10.354 4.346 12.064 1.00 94.19 107 TRP A C 1
ATOM 839 O O . TRP A 1 107 ? -10.464 3.276 12.670 1.00 94.19 107 TRP A O 1
ATOM 849 N N . HIS A 1 108 ? -9.758 4.454 10.883 1.00 93.94 108 HIS A N 1
ATOM 850 C CA . HIS A 1 108 ? -9.044 3.380 10.207 1.00 93.94 108 HIS A CA 1
ATOM 851 C C . HIS A 1 108 ? -7.725 3.956 9.699 1.00 93.94 108 HIS A C 1
ATOM 853 O O . HIS A 1 108 ? -7.723 5.037 9.108 1.00 93.94 108 HIS A O 1
ATOM 859 N N . SER A 1 109 ? -6.606 3.303 9.997 1.00 93.31 109 SER A N 1
ATOM 860 C CA . SER A 1 109 ? -5.291 3.761 9.554 1.00 93.31 109 SER A CA 1
ATOM 861 C C . SER A 1 109 ? -4.644 2.753 8.626 1.00 93.31 109 SER A C 1
ATOM 863 O O . SER A 1 109 ? -4.819 1.545 8.772 1.00 93.31 109 SER A O 1
ATOM 865 N N . VAL A 1 110 ? -3.845 3.273 7.700 1.00 91.62 110 VAL A N 1
ATOM 866 C CA . VAL A 1 110 ? -2.948 2.495 6.854 1.00 91.62 110 VAL A CA 1
ATOM 867 C C . VAL A 1 110 ? -1.555 3.069 6.995 1.00 91.62 110 VAL A C 1
ATOM 869 O O . VAL A 1 110 ? -1.324 4.252 6.748 1.00 91.62 110 VAL A O 1
ATOM 872 N N . ASP A 1 111 ? -0.629 2.212 7.398 1.00 86.62 111 ASP A N 1
ATOM 873 C CA . ASP A 1 111 ? 0.681 2.660 7.841 1.00 86.62 111 ASP A CA 1
ATOM 874 C C . ASP A 1 111 ? 1.722 2.656 6.719 1.00 86.62 111 ASP A C 1
ATOM 876 O O . ASP A 1 111 ? 1.838 1.724 5.910 1.00 86.62 111 ASP A O 1
ATOM 880 N N . SER A 1 112 ? 2.558 3.694 6.734 1.00 85.12 112 SER A N 1
ATOM 881 C CA . SER A 1 112 ? 3.764 3.792 5.921 1.00 85.12 112 SER A CA 1
ATOM 882 C C . SER A 1 112 ? 5.000 3.662 6.798 1.00 85.12 112 SER A C 1
ATOM 884 O O . SER A 1 112 ? 5.417 4.617 7.446 1.00 85.12 112 SER A O 1
ATOM 886 N N . ASN A 1 113 ? 5.618 2.482 6.766 1.00 81.00 113 ASN A N 1
ATOM 887 C CA . ASN A 1 113 ? 6.895 2.237 7.441 1.00 81.00 113 ASN A CA 1
ATOM 888 C C . ASN A 1 113 ? 8.098 2.378 6.495 1.00 81.00 113 ASN A C 1
ATOM 890 O O . ASN A 1 113 ? 9.239 2.230 6.916 1.00 81.00 113 ASN A O 1
ATOM 894 N N . ASN A 1 114 ? 7.851 2.710 5.222 1.00 75.69 114 ASN A N 1
ATOM 895 C CA . ASN A 1 114 ? 8.877 2.773 4.177 1.00 75.69 114 ASN A CA 1
ATOM 896 C C . ASN A 1 114 ? 9.166 4.212 3.724 1.00 75.69 114 ASN A C 1
ATOM 898 O O . ASN A 1 114 ? 9.515 4.425 2.568 1.00 75.69 114 ASN A O 1
ATOM 902 N N . HIS A 1 115 ? 9.009 5.200 4.614 1.00 76.88 115 HIS A N 1
ATOM 903 C CA . HIS A 1 115 ? 9.457 6.586 4.399 1.00 76.88 115 HIS A CA 1
ATOM 904 C C . HIS A 1 115 ? 8.965 7.209 3.072 1.00 76.88 115 HIS A C 1
ATOM 906 O O . HIS A 1 115 ? 9.686 7.967 2.433 1.00 76.88 115 HIS A O 1
ATOM 912 N N . GLY A 1 116 ? 7.745 6.873 2.634 1.00 77.00 116 GLY A N 1
ATOM 913 C CA . GLY A 1 116 ? 7.165 7.366 1.379 1.00 77.00 116 GLY A CA 1
ATOM 914 C C . GLY A 1 116 ? 7.477 6.544 0.122 1.00 77.00 116 GLY A C 1
ATOM 915 O O . GLY A 1 116 ? 6.988 6.874 -0.951 1.00 77.00 116 GLY A O 1
ATOM 916 N N . LEU A 1 117 ? 8.220 5.438 0.201 1.00 81.75 117 LEU A N 1
ATOM 917 C CA . LEU A 1 117 ? 8.439 4.543 -0.953 1.00 81.75 117 LEU A CA 1
ATOM 918 C C . LEU A 1 117 ? 7.175 3.772 -1.381 1.00 81.75 117 LEU A C 1
ATOM 920 O O . LEU A 1 117 ? 7.201 2.971 -2.311 1.00 81.75 117 LEU A O 1
ATOM 924 N N . ASN A 1 118 ? 6.066 3.978 -0.676 1.00 86.75 118 ASN A N 1
ATOM 925 C CA . ASN A 1 118 ? 4.788 3.313 -0.875 1.00 86.75 118 ASN A CA 1
ATOM 926 C C . ASN A 1 118 ? 3.627 4.298 -1.097 1.00 86.75 118 ASN A C 1
ATOM 928 O O . ASN A 1 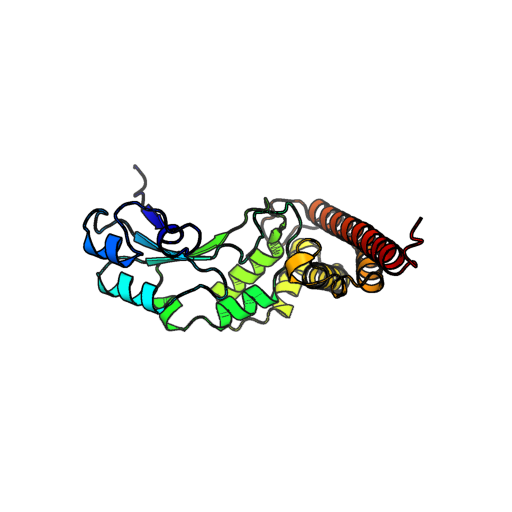118 ? 2.476 3.946 -0.830 1.00 86.75 118 ASN A O 1
ATOM 932 N N . LEU A 1 119 ? 3.907 5.526 -1.557 1.00 90.25 119 LEU A N 1
ATOM 933 C CA . LEU A 1 119 ? 2.885 6.558 -1.789 1.00 90.25 119 LEU A CA 1
ATOM 934 C C . LEU A 1 119 ? 1.737 6.070 -2.684 1.00 90.25 119 LEU A C 1
ATOM 936 O O . LEU A 1 119 ? 0.590 6.393 -2.406 1.00 90.25 119 LEU A O 1
ATOM 940 N N . GLN A 1 120 ? 2.018 5.247 -3.694 1.00 92.56 120 GLN A N 1
ATOM 941 C CA . GLN A 1 120 ? 1.011 4.623 -4.556 1.00 92.56 120 GLN A CA 1
ATOM 942 C C . GLN A 1 120 ? 0.009 3.767 -3.769 1.00 92.56 120 GLN A C 1
ATOM 944 O O . GLN A 1 120 ? -1.190 3.822 -4.030 1.00 92.56 120 GLN A O 1
ATOM 949 N N . ASN A 1 121 ? 0.478 3.017 -2.765 1.00 92.38 121 ASN A N 1
ATOM 950 C CA . ASN A 1 121 ? -0.400 2.197 -1.934 1.00 92.38 121 ASN A CA 1
ATOM 951 C C . ASN A 1 121 ? -1.218 3.072 -0.987 1.00 92.38 121 ASN A C 1
ATOM 953 O O . ASN A 1 121 ? -2.377 2.765 -0.740 1.00 92.38 121 ASN A O 1
ATOM 957 N N . LEU A 1 122 ? -0.626 4.150 -0.458 1.00 92.75 122 LEU A N 1
ATOM 958 C CA . LEU A 1 122 ? -1.335 5.101 0.402 1.00 92.75 122 LEU A CA 1
ATOM 959 C C . LEU A 1 122 ? -2.409 5.864 -0.376 1.00 92.75 122 LEU A C 1
ATOM 961 O O . LEU A 1 122 ? -3.515 6.028 0.127 1.00 92.75 122 LEU A O 1
ATOM 965 N N . PHE A 1 123 ? -2.100 6.288 -1.604 1.00 94.50 123 PHE A N 1
ATOM 966 C CA . PHE A 1 123 ? -3.058 6.929 -2.498 1.00 94.50 123 PHE A CA 1
ATOM 967 C C . PHE A 1 123 ? -4.231 5.989 -2.786 1.00 94.50 123 PHE A C 1
ATOM 969 O O . PHE A 1 123 ? -5.380 6.354 -2.555 1.00 94.50 123 PHE A O 1
ATOM 976 N N . LEU A 1 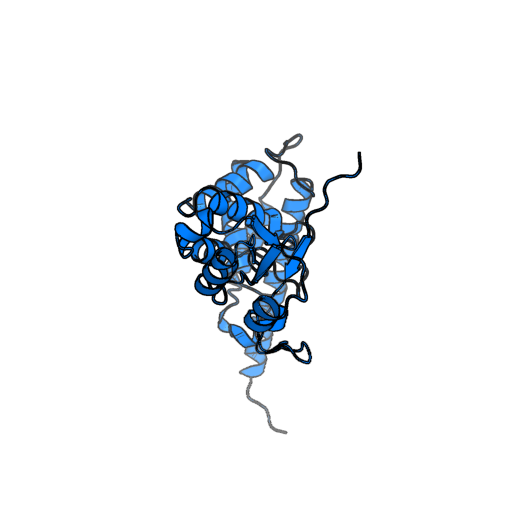124 ? -3.939 4.752 -3.204 1.00 95.62 124 LEU A N 1
ATOM 977 C CA . LEU A 1 124 ? -4.954 3.728 -3.443 1.00 95.62 124 LEU A CA 1
ATOM 978 C C . LEU A 1 124 ? -5.787 3.435 -2.188 1.00 95.62 124 LEU A C 1
ATOM 980 O O . LEU A 1 124 ? -7.010 3.382 -2.262 1.00 95.62 124 LEU A O 1
ATOM 984 N N . ALA A 1 125 ? -5.146 3.260 -1.031 1.00 94.25 125 ALA A N 1
ATOM 985 C CA . ALA A 1 125 ? -5.848 3.025 0.226 1.00 94.25 125 ALA A CA 1
ATOM 986 C C . ALA A 1 125 ? -6.762 4.203 0.588 1.00 94.25 125 ALA A C 1
ATOM 988 O O . ALA A 1 125 ? -7.885 3.980 1.020 1.00 94.25 125 ALA A O 1
ATOM 989 N N . GLY A 1 126 ? -6.320 5.444 0.364 1.00 94.44 126 GLY A N 1
ATOM 990 C CA . GLY A 1 126 ? -7.145 6.634 0.563 1.00 94.44 126 GLY A CA 1
ATOM 991 C C . GLY A 1 126 ? -8.393 6.647 -0.323 1.00 94.44 126 GLY A C 1
ATOM 992 O O . GLY A 1 126 ? -9.472 6.960 0.174 1.00 94.44 126 GLY A O 1
ATOM 993 N N . GLN A 1 127 ? -8.264 6.255 -1.595 1.00 95.50 127 GLN A N 1
ATOM 994 C CA . GLN A 1 127 ? -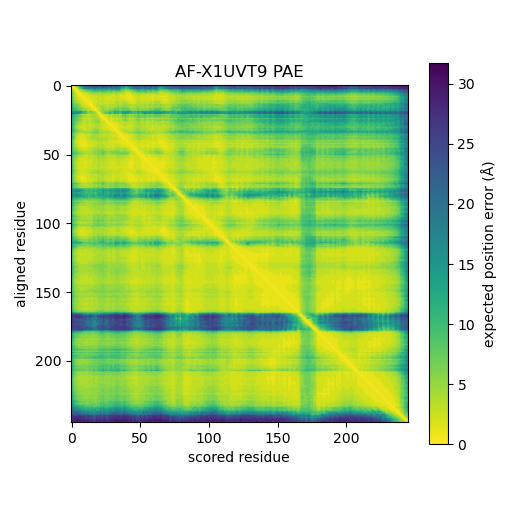9.406 6.098 -2.506 1.00 95.50 127 GLN A CA 1
ATOM 995 C C . GLN A 1 127 ? -10.367 5.010 -2.001 1.00 95.50 127 GLN A C 1
ATOM 997 O O . GLN A 1 127 ? -11.555 5.267 -1.834 1.00 95.50 127 GLN A O 1
ATOM 1002 N N . LEU A 1 128 ? -9.845 3.830 -1.654 1.00 94.25 128 LEU A N 1
ATOM 1003 C CA . LEU A 1 128 ? -10.647 2.695 -1.178 1.00 94.25 128 LEU A CA 1
ATOM 1004 C C . LEU A 1 128 ? -11.305 2.931 0.192 1.00 94.25 128 LEU A C 1
ATOM 1006 O O . LEU A 1 128 ? -12.357 2.369 0.481 1.00 94.25 128 LEU A O 1
ATOM 1010 N N . MET A 1 129 ? -10.715 3.767 1.048 1.00 92.31 129 MET A N 1
ATOM 1011 C CA . MET A 1 129 ? -11.341 4.188 2.305 1.00 92.31 129 MET A CA 1
ATOM 1012 C C . MET A 1 129 ? -12.562 5.084 2.078 1.00 92.31 129 MET A C 1
ATOM 1014 O O . MET A 1 129 ? -13.486 5.058 2.890 1.00 92.31 129 MET A O 1
ATOM 1018 N N . GLN A 1 130 ? -12.548 5.896 1.016 1.00 92.00 130 GLN A N 1
ATOM 1019 C CA . GLN A 1 130 ? -13.670 6.763 0.646 1.00 92.00 130 GLN A CA 1
ATOM 1020 C C . GLN A 1 130 ? -14.747 5.986 -0.113 1.00 92.00 130 GLN A C 1
ATOM 1022 O O . GLN A 1 130 ? -15.933 6.162 0.161 1.00 92.00 130 GLN A O 1
ATOM 1027 N N . ASP A 1 131 ? -14.327 5.118 -1.032 1.00 92.81 131 ASP A N 1
ATOM 1028 C CA . ASP A 1 131 ? -15.187 4.241 -1.816 1.00 92.81 131 ASP A CA 1
ATOM 1029 C C . ASP A 1 131 ? -14.544 2.846 -1.948 1.00 92.81 131 ASP A C 1
ATOM 1031 O O . ASP A 1 131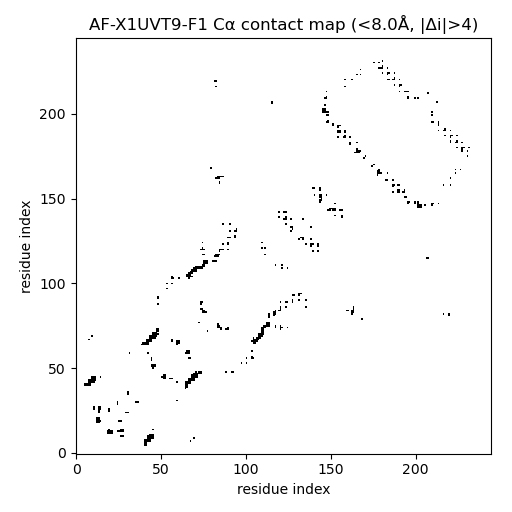 ? -13.671 2.643 -2.797 1.00 92.81 131 ASP A O 1
ATOM 1035 N N . PRO A 1 132 ? -14.990 1.854 -1.154 1.00 91.44 132 PRO A N 1
ATOM 1036 C CA . PRO A 1 132 ? -14.481 0.482 -1.226 1.00 91.44 132 PRO A CA 1
ATOM 1037 C C . PRO A 1 132 ? -14.692 -0.208 -2.579 1.00 91.44 132 PRO A C 1
ATOM 1039 O O . PRO A 1 132 ? -14.112 -1.266 -2.818 1.00 91.44 132 PRO A O 1
ATOM 1042 N N . THR A 1 133 ? -15.533 0.357 -3.452 1.00 91.62 133 THR A N 1
ATOM 1043 C CA . THR A 1 133 ? -15.821 -0.173 -4.792 1.00 91.62 133 THR A CA 1
ATOM 1044 C C . THR A 1 133 ? -15.018 0.505 -5.902 1.00 91.62 133 THR A C 1
ATOM 1046 O O . THR A 1 133 ? -15.184 0.146 -7.070 1.00 91.62 133 THR A O 1
ATOM 1049 N N . ALA A 1 134 ? -14.135 1.450 -5.555 1.00 94.50 134 ALA A N 1
ATOM 1050 C CA . ALA A 1 134 ? -13.317 2.179 -6.513 1.00 94.50 134 ALA A CA 1
ATOM 1051 C C . ALA A 1 134 ? -12.477 1.241 -7.399 1.00 94.50 134 ALA A C 1
ATOM 1053 O O . ALA A 1 134 ? -11.906 0.246 -6.938 1.00 94.50 134 ALA A O 1
ATOM 1054 N N . ASP A 1 135 ? -12.359 1.588 -8.684 1.00 95.44 135 ASP A N 1
ATOM 1055 C CA . ASP A 1 135 ? -11.524 0.844 -9.624 1.00 95.44 135 ASP A CA 1
ATOM 1056 C C . ASP A 1 135 ? -10.042 1.066 -9.296 1.00 95.44 135 ASP A C 1
ATOM 1058 O O . ASP A 1 135 ? -9.478 2.149 -9.466 1.00 95.44 135 ASP A O 1
ATOM 1062 N N . VAL A 1 136 ? -9.392 -0.003 -8.846 1.00 94.94 136 VAL A N 1
ATOM 1063 C CA . VAL A 1 136 ? -7.976 -0.011 -8.475 1.00 94.94 136 VAL A CA 1
ATOM 1064 C C . VAL A 1 136 ? -7.067 0.373 -9.642 1.00 94.94 136 VAL A C 1
ATOM 1066 O O . VAL A 1 136 ? -6.086 1.091 -9.448 1.00 94.94 136 VAL A O 1
ATOM 1069 N N . SER A 1 137 ? -7.389 -0.063 -10.861 1.00 94.69 137 SER A N 1
ATOM 1070 C CA . SER A 1 137 ? -6.597 0.259 -12.054 1.00 94.69 137 SER A CA 1
ATOM 1071 C C . SER A 1 137 ? -6.683 1.745 -12.382 1.00 94.69 137 SER A C 1
ATOM 1073 O O . SER A 1 137 ? -5.671 2.357 -12.741 1.00 94.69 137 SER A O 1
ATOM 1075 N N . GLN A 1 138 ? -7.874 2.327 -12.213 1.00 96.75 138 GLN A N 1
ATOM 1076 C CA . GLN A 1 138 ? -8.094 3.761 -12.368 1.00 96.75 138 GLN A CA 1
ATOM 1077 C C . GLN A 1 138 ? -7.368 4.554 -11.274 1.00 96.75 138 GLN A C 1
ATOM 1079 O O . GLN A 1 138 ? -6.655 5.501 -11.587 1.00 96.75 138 GLN A O 1
ATOM 1084 N N . ALA A 1 139 ? -7.453 4.141 -10.009 1.00 97.00 139 ALA A N 1
ATOM 1085 C CA . ALA A 1 139 ? -6.760 4.821 -8.913 1.00 97.00 139 ALA A CA 1
ATOM 1086 C C . ALA A 1 139 ? -5.231 4.838 -9.108 1.00 97.00 139 ALA A C 1
ATOM 1088 O O . ALA A 1 139 ? -4.571 5.843 -8.840 1.00 97.00 139 ALA A O 1
ATOM 1089 N N . ILE A 1 140 ? -4.653 3.748 -9.626 1.00 97.31 140 ILE A N 1
ATOM 1090 C CA . ILE A 1 140 ? -3.229 3.704 -9.985 1.00 97.31 140 ILE A CA 1
ATOM 1091 C C . ILE A 1 140 ? -2.926 4.597 -11.194 1.00 97.31 140 ILE A C 1
ATOM 1093 O O . ILE A 1 140 ? -1.890 5.261 -11.207 1.00 97.31 140 ILE A O 1
ATOM 1097 N N . GLU A 1 141 ? -3.814 4.668 -12.190 1.00 98.06 141 GLU A N 1
ATOM 1098 C CA . GLU A 1 141 ? -3.684 5.622 -13.302 1.00 98.06 141 GLU A CA 1
ATOM 1099 C C . GLU A 1 141 ? -3.625 7.070 -12.818 1.00 98.06 141 GLU A C 1
ATOM 1101 O O . GLU A 1 141 ? -2.758 7.838 -13.243 1.00 98.06 141 GLU A O 1
ATOM 1106 N N . GLU A 1 142 ? -4.539 7.429 -11.921 1.00 98.12 142 GLU A N 1
ATOM 1107 C CA . GLU A 1 142 ? -4.647 8.762 -11.341 1.00 98.12 142 GLU A CA 1
ATOM 1108 C C . GLU A 1 142 ? -3.405 9.104 -10.521 1.00 98.12 142 GLU A C 1
ATOM 1110 O O . GLU A 1 142 ? -2.844 10.190 -10.688 1.00 98.12 142 GLU A O 1
ATOM 1115 N N . PHE A 1 143 ? -2.913 8.161 -9.709 1.00 97.50 143 PHE A N 1
ATOM 1116 C CA . PHE A 1 143 ? -1.651 8.326 -8.994 1.00 97.50 143 PHE A CA 1
ATOM 1117 C C . PHE A 1 143 ? -0.497 8.612 -9.959 1.00 97.50 143 PHE A C 1
ATOM 1119 O O . PHE A 1 143 ? 0.227 9.589 -9.775 1.00 97.50 143 PHE A O 1
ATOM 1126 N N . ILE A 1 144 ? -0.322 7.795 -11.002 1.00 97.94 144 ILE A N 1
ATOM 1127 C CA . ILE A 1 144 ? 0.794 7.964 -11.942 1.00 97.94 144 ILE A CA 1
ATOM 1128 C C . ILE A 1 144 ? 0.668 9.289 -12.696 1.00 97.94 144 ILE A C 1
ATOM 1130 O O . ILE A 1 144 ? 1.647 10.025 -12.813 1.00 97.94 144 ILE A O 1
ATOM 1134 N N . THR A 1 145 ? -0.533 9.618 -13.169 1.00 98.31 145 THR A N 1
ATOM 1135 C CA . THR A 1 145 ? -0.807 10.879 -13.864 1.00 98.31 145 THR A CA 1
ATOM 1136 C C . THR A 1 145 ? -0.470 12.074 -12.978 1.00 98.31 145 THR A C 1
ATOM 1138 O O . THR A 1 145 ? 0.216 12.992 -13.426 1.00 98.31 145 THR A O 1
ATOM 1141 N N . GLY A 1 146 ? -0.901 12.046 -11.716 1.00 97.75 146 GLY A N 1
ATOM 1142 C CA . GLY A 1 146 ? -0.666 13.123 -10.761 1.00 97.75 146 GLY A CA 1
ATOM 1143 C C . GLY A 1 146 ? 0.777 13.214 -10.264 1.00 97.75 146 GLY A C 1
ATOM 1144 O O . GLY A 1 146 ? 1.230 14.315 -9.967 1.00 97.75 146 GLY A O 1
ATOM 1145 N N . ALA A 1 147 ? 1.507 12.098 -10.193 1.00 96.75 147 ALA A N 1
ATOM 1146 C CA . ALA A 1 147 ? 2.880 12.057 -9.687 1.00 96.75 147 ALA A CA 1
ATOM 1147 C C . ALA A 1 147 ? 3.946 12.264 -10.772 1.00 96.75 147 ALA A C 1
ATOM 1149 O O . ALA A 1 147 ? 5.005 12.814 -10.483 1.00 96.75 147 ALA A O 1
ATOM 1150 N N . LEU A 1 148 ? 3.702 11.790 -11.997 1.00 97.44 148 LEU A N 1
ATOM 1151 C CA . LEU A 1 148 ? 4.713 11.691 -13.058 1.00 97.44 148 LEU A CA 1
ATOM 1152 C C . LEU A 1 148 ? 4.223 12.190 -14.427 1.00 97.44 148 LEU A C 1
ATOM 1154 O O . LEU A 1 148 ? 5.029 12.267 -15.353 1.00 97.44 148 LEU A O 1
ATOM 1158 N N . GLY A 1 149 ? 2.939 12.521 -14.579 1.00 97.56 149 GLY A N 1
ATOM 1159 C CA . GLY A 1 149 ? 2.343 12.963 -15.841 1.00 97.56 149 GLY A CA 1
ATOM 1160 C C . GLY A 1 149 ? 1.726 11.827 -16.665 1.00 97.56 149 GLY A C 1
ATOM 1161 O O . GLY A 1 149 ? 2.151 10.671 -16.610 1.00 97.56 149 GLY A O 1
ATOM 1162 N N . ALA A 1 150 ? 0.706 12.170 -17.458 1.00 97.44 150 ALA A N 1
ATOM 1163 C CA . ALA A 1 150 ? -0.109 11.211 -18.212 1.00 97.44 150 ALA A CA 1
ATOM 1164 C C . ALA A 1 150 ? 0.697 10.379 -19.228 1.00 97.44 150 ALA A C 1
ATOM 1166 O O . ALA A 1 150 ? 0.384 9.215 -19.472 1.00 97.44 150 ALA A O 1
ATOM 1167 N N . GLU A 1 151 ? 1.768 10.934 -19.804 1.00 96.88 151 GLU A N 1
ATOM 1168 C CA . GLU A 1 151 ? 2.644 10.208 -20.734 1.00 96.88 151 GLU A CA 1
ATOM 1169 C C . GLU A 1 151 ? 3.343 8.995 -20.101 1.00 96.88 151 GLU A C 1
ATOM 1171 O O . GLU A 1 151 ? 3.761 8.085 -20.819 1.00 96.88 151 GLU A O 1
ATOM 1176 N N . ASN A 1 152 ? 3.458 8.969 -18.770 1.00 98.19 152 ASN A N 1
ATOM 1177 C CA . ASN A 1 152 ? 4.179 7.941 -18.028 1.00 98.19 152 ASN A CA 1
ATOM 1178 C C . ASN A 1 152 ? 3.253 6.842 -17.470 1.00 98.19 152 ASN A C 1
ATOM 1180 O O . ASN A 1 152 ? 3.755 5.870 -16.910 1.00 98.19 152 ASN A O 1
ATOM 1184 N N . VAL A 1 153 ? 1.928 6.932 -17.670 1.00 98.00 153 VAL A N 1
ATOM 1185 C CA . VAL A 1 153 ? 0.933 5.960 -17.164 1.00 98.00 153 VAL A CA 1
ATOM 1186 C C . VAL A 1 153 ? 1.273 4.528 -17.558 1.00 98.00 153 VAL A C 1
ATOM 1188 O O . VAL A 1 153 ? 1.483 3.684 -16.694 1.00 98.00 153 VAL A O 1
ATOM 1191 N N . ASN A 1 154 ? 1.367 4.251 -18.858 1.00 96.88 154 ASN A N 1
ATOM 1192 C CA . ASN A 1 154 ? 1.598 2.895 -19.352 1.00 96.88 154 ASN A CA 1
ATOM 1193 C C . ASN A 1 154 ? 2.921 2.282 -18.854 1.00 96.88 154 ASN A C 1
ATOM 1195 O O . ASN A 1 154 ? 2.875 1.187 -18.291 1.00 96.88 154 ASN A O 1
ATOM 1199 N N . PRO A 1 155 ? 4.093 2.935 -19.021 1.00 97.25 155 PRO A N 1
ATOM 1200 C CA . PRO A 1 155 ? 5.349 2.343 -18.567 1.00 97.25 155 PRO A CA 1
ATOM 1201 C C . PRO A 1 155 ? 5.410 2.173 -17.044 1.00 97.25 155 PRO A C 1
ATOM 1203 O O . PRO A 1 155 ? 5.898 1.146 -16.580 1.00 97.25 155 PRO A O 1
ATOM 1206 N N . VAL A 1 156 ? 4.908 3.132 -16.259 1.00 97.38 156 VAL A N 1
ATOM 1207 C CA . VAL A 1 156 ? 4.981 3.054 -14.791 1.00 97.38 156 VAL A CA 1
ATOM 1208 C C . VAL A 1 156 ? 3.979 2.047 -14.233 1.00 97.38 156 VAL A C 1
ATOM 1210 O O . VAL A 1 156 ? 4.323 1.323 -13.302 1.00 97.38 156 VAL A O 1
ATOM 1213 N N . ARG A 1 157 ? 2.776 1.932 -14.810 1.00 96.56 157 ARG A N 1
ATOM 1214 C CA . ARG A 1 157 ? 1.797 0.910 -14.408 1.00 96.56 157 ARG A CA 1
ATOM 1215 C C . ARG A 1 157 ? 2.399 -0.484 -14.521 1.00 96.56 157 ARG A C 1
ATOM 1217 O O . ARG A 1 157 ? 2.388 -1.231 -13.549 1.00 96.56 157 ARG A O 1
ATOM 1224 N N . GLU A 1 158 ? 2.986 -0.803 -15.671 1.00 95.06 158 GLU A N 1
ATOM 1225 C CA . GLU A 1 158 ? 3.597 -2.115 -15.891 1.00 95.06 158 GLU A CA 1
ATOM 1226 C C . GLU A 1 158 ? 4.749 -2.390 -14.907 1.00 95.06 158 GLU A C 1
ATOM 1228 O O . GLU A 1 158 ? 4.949 -3.521 -14.453 1.00 95.06 158 GLU A O 1
ATOM 1233 N N . VAL A 1 159 ? 5.499 -1.351 -14.535 1.00 94.69 159 VAL A N 1
ATOM 1234 C CA . VAL A 1 159 ? 6.560 -1.444 -13.527 1.00 94.69 159 VAL A CA 1
ATOM 1235 C C . VAL A 1 159 ? 5.984 -1.732 -12.143 1.00 94.69 159 VAL A C 1
ATOM 1237 O O . VAL A 1 159 ? 6.465 -2.652 -11.486 1.00 94.69 159 VAL A O 1
ATOM 1240 N N . LEU A 1 160 ? 4.942 -1.014 -11.713 1.00 93.75 160 LEU A N 1
ATOM 1241 C CA . LEU A 1 160 ? 4.277 -1.253 -10.427 1.00 93.75 160 LEU A CA 1
ATOM 1242 C C . LEU A 1 160 ? 3.673 -2.662 -10.354 1.00 93.75 160 LEU A C 1
ATOM 1244 O O . LEU A 1 160 ? 3.893 -3.368 -9.372 1.00 93.75 160 LEU A O 1
ATOM 1248 N N . GLU A 1 161 ? 2.996 -3.110 -11.413 1.00 91.69 161 GLU A N 1
ATOM 1249 C CA . GLU A 1 161 ? 2.469 -4.477 -11.525 1.00 91.69 161 GLU A CA 1
ATOM 1250 C C . GLU A 1 161 ? 3.586 -5.524 -11.453 1.00 91.69 161 GLU A C 1
ATOM 1252 O O . GLU A 1 161 ? 3.422 -6.597 -10.873 1.00 91.69 161 GLU A O 1
ATOM 1257 N N . THR A 1 162 ? 4.740 -5.231 -12.053 1.00 89.94 162 THR A N 1
ATOM 1258 C CA . THR A 1 162 ? 5.906 -6.117 -12.005 1.00 89.94 162 THR A CA 1
ATOM 1259 C C . THR A 1 162 ? 6.520 -6.166 -10.610 1.00 89.94 162 THR A C 1
ATOM 1261 O O . THR A 1 162 ? 6.854 -7.256 -10.149 1.00 89.94 162 THR A O 1
ATOM 1264 N N . ILE A 1 163 ? 6.624 -5.031 -9.911 1.00 88.12 163 ILE A N 1
ATOM 1265 C CA . ILE A 1 163 ? 7.061 -4.971 -8.506 1.00 88.12 163 ILE A CA 1
ATOM 1266 C C . ILE A 1 163 ? 6.115 -5.788 -7.617 1.00 88.12 163 ILE A C 1
ATOM 1268 O O . ILE A 1 163 ? 6.578 -6.579 -6.792 1.00 88.12 163 ILE A O 1
ATOM 1272 N N . GLU A 1 164 ? 4.801 -5.649 -7.810 1.00 86.94 164 GLU A N 1
ATOM 1273 C CA . GLU A 1 164 ? 3.800 -6.411 -7.060 1.00 86.94 164 GLU A CA 1
ATOM 1274 C C . GLU A 1 164 ? 3.883 -7.917 -7.324 1.00 86.94 164 GLU A C 1
ATOM 1276 O O . GLU A 1 164 ? 3.731 -8.700 -6.387 1.00 86.94 164 GLU A O 1
ATOM 1281 N N . ALA A 1 165 ? 4.139 -8.326 -8.570 1.00 82.56 165 ALA A N 1
ATOM 1282 C CA . ALA A 1 165 ? 4.168 -9.731 -8.965 1.00 82.56 165 ALA A CA 1
ATOM 1283 C C . ALA A 1 165 ? 5.453 -10.460 -8.550 1.00 82.56 165 ALA A C 1
ATOM 1285 O O . ALA A 1 165 ? 5.394 -11.592 -8.082 1.00 82.56 165 ALA A O 1
ATOM 1286 N N . VAL A 1 166 ? 6.613 -9.826 -8.725 1.00 76.06 166 VAL A N 1
ATOM 1287 C CA . VAL A 1 166 ? 7.924 -10.488 -8.585 1.00 76.06 166 VAL A CA 1
ATOM 1288 C C . VAL A 1 166 ? 8.381 -10.594 -7.124 1.00 76.06 166 VAL A C 1
ATOM 1290 O O . VAL A 1 166 ? 9.364 -11.275 -6.854 1.00 76.06 166 VAL A O 1
ATOM 1293 N N . ARG A 1 167 ? 7.683 -9.931 -6.184 1.00 65.69 167 ARG A N 1
ATOM 1294 C CA . ARG A 1 167 ? 7.936 -9.893 -4.723 1.00 65.69 167 ARG A CA 1
ATOM 1295 C C . ARG A 1 167 ? 9.263 -10.541 -4.287 1.00 65.69 167 ARG A C 1
ATOM 1297 O O . ARG A 1 167 ? 9.278 -11.699 -3.867 1.00 65.69 167 ARG A O 1
ATOM 1304 N N . PRO A 1 168 ? 10.376 -9.797 -4.300 1.00 48.94 168 PRO A N 1
ATOM 1305 C CA . PRO A 1 168 ? 11.708 -10.393 -4.217 1.00 48.94 168 PRO A CA 1
ATOM 1306 C C . PRO A 1 168 ? 12.119 -10.980 -2.851 1.00 48.94 168 PRO A C 1
ATOM 1308 O O . PRO A 1 168 ? 13.276 -11.345 -2.694 1.00 48.94 168 PRO A O 1
ATOM 1311 N N . LEU A 1 169 ? 11.265 -11.054 -1.820 1.00 50.34 169 LEU A N 1
ATOM 1312 C CA . LEU A 1 169 ? 11.780 -11.149 -0.438 1.00 50.34 169 LEU A CA 1
ATOM 1313 C C . LEU A 1 169 ? 11.266 -12.305 0.415 1.00 50.34 169 LEU A C 1
ATOM 1315 O O . LEU A 1 169 ? 11.647 -12.388 1.579 1.00 50.34 169 LEU A O 1
ATOM 1319 N N . TRP A 1 170 ? 10.423 -13.198 -0.107 1.00 52.69 170 TRP A N 1
ATOM 1320 C CA . TRP A 1 170 ? 10.031 -14.395 0.653 1.00 52.69 170 TRP A CA 1
ATOM 1321 C C . TRP A 1 170 ? 10.132 -15.674 -0.203 1.00 52.69 170 TRP A C 1
ATOM 1323 O O . TRP A 1 170 ? 9.099 -16.301 -0.461 1.00 52.69 170 TRP A O 1
ATOM 1333 N N . PRO A 1 171 ? 11.346 -16.108 -0.611 1.00 45.84 171 PRO A N 1
ATOM 1334 C CA . PRO A 1 171 ? 11.533 -17.403 -1.282 1.00 45.84 171 PRO A CA 1
ATOM 1335 C C . PRO A 1 171 ? 10.919 -18.555 -0.471 1.00 45.84 171 PRO A C 1
ATOM 1337 O O . PRO A 1 171 ? 10.244 -19.420 -1.016 1.00 45.84 171 PRO A O 1
ATOM 1340 N N . GLU A 1 172 ? 11.036 -18.494 0.861 1.00 45.41 172 GLU A N 1
ATOM 1341 C CA . GLU A 1 172 ? 10.479 -19.493 1.785 1.00 45.41 172 GLU A CA 1
ATOM 1342 C C . GLU A 1 172 ? 8.938 -19.548 1.815 1.00 45.41 172 GLU A C 1
ATOM 1344 O O . GLU A 1 172 ? 8.381 -20.555 2.247 1.00 45.41 172 GLU A O 1
ATOM 1349 N N . LYS A 1 173 ? 8.230 -18.494 1.375 1.00 46.09 173 LYS A N 1
ATOM 1350 C CA . LYS A 1 173 ? 6.751 -18.452 1.363 1.00 46.09 173 LYS A CA 1
ATOM 1351 C C . LYS A 1 173 ? 6.142 -18.562 -0.028 1.00 46.09 173 LYS A C 1
ATOM 1353 O O . LYS A 1 173 ? 5.016 -19.041 -0.129 1.00 46.09 173 LYS A O 1
ATOM 1358 N N . TYR A 1 174 ? 6.842 -18.116 -1.070 1.00 48.66 174 TYR A N 1
ATOM 1359 C CA . TYR A 1 174 ? 6.285 -18.051 -2.427 1.00 48.66 174 TYR A CA 1
ATOM 1360 C C . TYR A 1 174 ? 7.015 -18.938 -3.448 1.00 48.66 174 TYR A C 1
ATOM 1362 O O . TYR A 1 174 ? 6.492 -19.121 -4.542 1.00 48.66 174 TYR A O 1
ATOM 1370 N N . GLY A 1 175 ? 8.150 -19.547 -3.077 1.00 49.72 175 GLY A N 1
ATOM 1371 C CA . GLY A 1 175 ? 8.939 -20.421 -3.949 1.00 49.72 175 GLY A CA 1
ATOM 1372 C C . GLY A 1 175 ? 9.774 -19.666 -4.992 1.00 49.72 175 GLY A C 1
ATOM 1373 O O . GLY A 1 175 ? 9.523 -18.498 -5.289 1.00 49.72 175 GLY A O 1
ATOM 1374 N N . ASP A 1 176 ? 10.776 -20.347 -5.557 1.00 52.62 176 ASP A N 1
ATOM 1375 C CA . ASP A 1 176 ? 11.685 -19.798 -6.582 1.00 52.62 176 ASP A CA 1
ATOM 1376 C C . ASP A 1 176 ? 10.999 -19.549 -7.942 1.00 52.62 176 ASP A C 1
ATOM 1378 O O . ASP A 1 176 ? 11.531 -18.834 -8.791 1.00 52.62 176 ASP A O 1
ATOM 1382 N N . ASP A 1 177 ? 9.787 -20.081 -8.135 1.00 53.41 177 ASP A N 1
ATOM 1383 C CA . ASP A 1 177 ? 9.001 -19.970 -9.372 1.00 53.41 177 ASP A CA 1
ATOM 1384 C C . ASP A 1 177 ? 8.403 -18.564 -9.600 1.00 53.41 177 ASP A C 1
ATOM 1386 O O . ASP A 1 177 ? 7.860 -18.282 -10.669 1.00 53.41 177 ASP A O 1
ATOM 1390 N N . ALA A 1 178 ? 8.492 -17.665 -8.612 1.00 55.78 178 ALA A N 1
ATOM 1391 C CA . ALA A 1 178 ? 7.873 -16.337 -8.654 1.00 55.78 178 ALA A CA 1
ATOM 1392 C C . ALA A 1 178 ? 8.688 -15.270 -9.414 1.00 55.78 178 ALA A C 1
ATOM 1394 O O . ALA A 1 178 ? 8.203 -14.152 -9.615 1.00 55.78 178 ALA A O 1
ATOM 1395 N N . ILE A 1 179 ? 9.922 -15.571 -9.836 1.00 71.19 179 ILE A N 1
ATOM 1396 C CA . ILE A 1 179 ? 10.827 -14.553 -10.385 1.00 71.19 179 ILE A CA 1
ATOM 1397 C C . ILE A 1 179 ? 10.949 -14.674 -11.907 1.00 71.19 179 ILE A C 1
ATOM 1399 O O . ILE A 1 179 ? 11.818 -15.355 -12.450 1.00 71.19 179 ILE A O 1
ATOM 1403 N N . ASP A 1 180 ? 10.079 -13.948 -12.606 1.00 83.81 180 ASP A N 1
ATOM 1404 C CA . ASP A 1 180 ? 10.096 -13.821 -14.065 1.00 83.81 180 ASP A CA 1
ATOM 1405 C C . ASP A 1 180 ? 11.188 -12.828 -14.519 1.00 83.81 180 ASP A C 1
ATOM 1407 O O . ASP A 1 180 ? 11.022 -11.602 -14.493 1.00 83.81 180 ASP A O 1
ATOM 1411 N N . LEU A 1 181 ? 12.345 -13.362 -14.928 1.00 86.81 181 LEU A N 1
ATOM 1412 C CA . LEU A 1 181 ? 13.485 -12.567 -15.399 1.00 86.81 181 LEU A CA 1
ATOM 1413 C C . LEU A 1 181 ? 13.152 -11.716 -16.636 1.00 86.81 181 LEU A C 1
ATOM 1415 O O . LEU A 1 181 ? 13.643 -10.592 -16.759 1.00 86.81 181 LEU A O 1
ATOM 1419 N N . ASP A 1 182 ? 12.320 -12.211 -17.549 1.00 90.44 182 ASP A N 1
ATOM 1420 C CA . ASP A 1 182 ? 11.984 -11.467 -18.763 1.00 90.44 182 ASP A CA 1
ATOM 1421 C C . ASP A 1 182 ? 11.057 -10.294 -18.433 1.00 90.44 182 ASP A C 1
ATOM 1423 O O . ASP A 1 182 ? 11.281 -9.172 -18.905 1.00 90.44 182 ASP A O 1
ATOM 1427 N N . ARG A 1 183 ? 10.088 -10.507 -17.536 1.00 90.81 183 ARG A N 1
ATOM 1428 C CA . ARG A 1 183 ? 9.231 -9.440 -17.006 1.00 90.81 183 ARG A CA 1
ATOM 1429 C C . ARG A 1 183 ? 10.032 -8.373 -16.261 1.00 90.81 183 ARG A C 1
ATOM 1431 O O . ARG A 1 183 ? 9.832 -7.184 -16.511 1.00 90.81 183 ARG A O 1
ATOM 1438 N N . THR A 1 184 ? 10.970 -8.757 -15.391 1.00 90.56 184 THR A N 1
ATOM 1439 C CA . THR A 1 184 ? 11.809 -7.780 -14.662 1.00 90.56 184 THR A CA 1
ATOM 1440 C C . THR A 1 184 ? 12.693 -6.958 -15.600 1.00 90.56 184 THR A C 1
ATOM 1442 O O . THR A 1 184 ? 12.783 -5.738 -15.444 1.00 90.56 184 THR A O 1
ATOM 1445 N N . ARG A 1 185 ? 13.297 -7.586 -16.619 1.00 94.00 185 ARG A N 1
ATOM 1446 C CA . ARG A 1 185 ? 14.080 -6.880 -17.647 1.00 94.00 185 ARG A CA 1
ATOM 1447 C C . ARG A 1 185 ? 13.221 -5.909 -18.443 1.00 94.00 185 ARG A C 1
ATOM 1449 O O . ARG A 1 185 ? 13.639 -4.773 -18.657 1.00 94.00 185 ARG A O 1
ATOM 1456 N N . ARG A 1 186 ? 12.015 -6.323 -18.840 1.00 95.56 186 ARG A N 1
ATOM 1457 C CA . ARG A 1 186 ? 11.059 -5.460 -19.545 1.00 95.56 186 ARG A CA 1
ATOM 1458 C C . ARG A 1 186 ? 10.699 -4.229 -18.716 1.00 95.56 186 ARG A C 1
ATOM 1460 O O . ARG A 1 186 ? 10.810 -3.118 -19.227 1.00 95.56 186 ARG A O 1
ATOM 1467 N N . ALA A 1 187 ? 10.362 -4.414 -17.439 1.00 94.56 187 ALA A N 1
ATOM 1468 C CA . ALA A 1 187 ? 10.077 -3.314 -16.520 1.00 94.56 187 ALA A CA 1
ATOM 1469 C C . ALA A 1 187 ? 11.274 -2.354 -16.382 1.00 94.56 187 ALA A C 1
ATOM 1471 O O . ALA A 1 187 ? 11.105 -1.136 -16.445 1.00 94.56 187 ALA A O 1
ATOM 1472 N N . HIS A 1 188 ? 12.499 -2.881 -16.278 1.00 95.50 188 HIS A N 1
ATOM 1473 C CA . HIS A 1 188 ? 13.699 -2.045 -16.218 1.00 95.50 188 HIS A CA 1
ATOM 1474 C C . HIS A 1 188 ? 13.923 -1.227 -17.504 1.00 95.50 188 HIS A C 1
ATOM 1476 O O . HIS A 1 188 ? 14.247 -0.041 -17.437 1.00 95.50 188 HIS A O 1
ATOM 1482 N N . GLU A 1 189 ? 13.707 -1.819 -18.683 1.00 97.12 189 GLU A N 1
ATOM 1483 C CA . GLU A 1 189 ? 13.795 -1.097 -19.960 1.00 97.12 189 GLU A CA 1
ATOM 1484 C C . GLU A 1 189 ? 12.700 -0.034 -20.125 1.00 97.12 189 GLU A C 1
ATOM 1486 O O . GLU A 1 189 ? 12.949 1.011 -20.730 1.00 97.12 189 GLU A O 1
ATOM 1491 N N . LEU A 1 190 ? 11.501 -0.262 -19.581 1.00 96.94 190 LEU A N 1
ATOM 1492 C CA . LEU A 1 190 ? 10.433 0.740 -19.567 1.00 96.94 190 LEU A CA 1
ATOM 1493 C C . LEU A 1 190 ? 10.796 1.937 -18.693 1.00 96.94 190 LEU A C 1
ATOM 1495 O O . LEU A 1 190 ? 10.612 3.074 -19.130 1.00 96.94 190 LEU A O 1
ATOM 1499 N N . MET A 1 191 ? 11.387 1.708 -17.518 1.00 96.06 191 MET A N 1
ATOM 1500 C CA . MET A 1 191 ? 11.811 2.802 -16.639 1.00 96.06 191 MET A CA 1
ATOM 1501 C C . MET A 1 191 ? 12.860 3.716 -17.272 1.00 96.06 191 MET A C 1
ATOM 1503 O O . MET A 1 191 ? 12.857 4.911 -17.000 1.00 96.06 191 MET A O 1
ATOM 1507 N N . LYS A 1 192 ? 13.704 3.210 -18.181 1.00 93.69 192 LYS A N 1
ATOM 1508 C CA . LYS A 1 192 ? 14.653 4.050 -18.940 1.00 93.69 192 LYS A CA 1
ATOM 1509 C C . LYS A 1 192 ? 13.973 5.050 -19.883 1.00 93.69 192 LYS A C 1
ATOM 1511 O O . LYS A 1 192 ? 14.633 5.966 -20.364 1.00 93.69 192 LYS A O 1
ATOM 1516 N N . ARG A 1 193 ? 12.690 4.848 -20.195 1.00 93.69 193 ARG A N 1
ATOM 1517 C CA . ARG A 1 193 ? 11.896 5.702 -21.095 1.00 93.69 193 ARG A CA 1
ATOM 1518 C C . ARG A 1 193 ? 11.038 6.711 -20.339 1.00 93.69 193 ARG A C 1
ATOM 1520 O O . ARG A 1 193 ? 10.588 7.678 -20.945 1.00 93.69 193 ARG A O 1
ATOM 1527 N N . VAL A 1 194 ? 10.812 6.486 -19.045 1.00 96.19 194 VAL A N 1
ATOM 1528 C CA . VAL A 1 194 ? 10.063 7.405 -18.185 1.00 96.19 194 VAL A CA 1
ATOM 1529 C C . VAL A 1 194 ? 10.852 8.701 -18.065 1.00 96.19 194 VAL A C 1
ATOM 1531 O O . VAL A 1 194 ? 12.012 8.702 -17.661 1.00 96.19 194 VAL A O 1
ATOM 1534 N N . THR A 1 195 ? 10.221 9.807 -18.442 1.00 94.31 195 THR A N 1
ATOM 1535 C CA . THR A 1 195 ? 10.807 11.146 -18.346 1.00 94.31 195 THR A CA 1
ATOM 1536 C C . THR A 1 195 ? 9.782 12.070 -17.717 1.00 94.31 195 THR A C 1
ATOM 1538 O O . THR A 1 195 ? 8.656 12.169 -18.199 1.00 94.31 195 THR A O 1
ATOM 1541 N N . VAL A 1 196 ? 10.174 12.752 -16.646 1.00 96.00 196 VAL A N 1
ATOM 1542 C CA . VAL A 1 196 ? 9.369 13.816 -16.044 1.00 96.00 196 VAL A CA 1
ATOM 1543 C C . VAL A 1 196 ? 9.672 15.111 -16.794 1.00 96.00 196 VAL A C 1
ATOM 1545 O O . VAL A 1 196 ? 10.840 15.466 -16.964 1.00 96.00 196 VAL A O 1
ATOM 1548 N N . ARG A 1 197 ? 8.634 15.811 -17.267 1.00 94.88 197 ARG A N 1
ATOM 1549 C CA . ARG A 1 197 ? 8.810 17.090 -17.971 1.00 94.88 197 ARG A CA 1
ATOM 1550 C C . ARG A 1 197 ? 9.440 18.135 -17.056 1.00 94.88 197 ARG A C 1
ATOM 1552 O O . ARG A 1 197 ? 9.137 18.208 -15.868 1.00 94.88 197 ARG A O 1
ATOM 1559 N N . GLU A 1 198 ? 10.275 18.986 -17.638 1.00 94.44 198 GLU A N 1
ATOM 1560 C CA . GLU A 1 198 ? 10.804 20.150 -16.934 1.00 94.44 198 GLU A CA 1
ATOM 1561 C C . GLU A 1 198 ? 9.652 21.046 -16.452 1.00 94.44 198 GLU A C 1
ATOM 1563 O O . GLU A 1 198 ? 8.716 21.326 -17.203 1.00 94.44 198 GLU A O 1
ATOM 1568 N N . GLY A 1 199 ? 9.706 21.457 -15.184 1.00 93.88 199 GLY A N 1
ATOM 1569 C CA . GLY A 1 199 ? 8.658 22.268 -14.562 1.00 93.88 199 GLY A CA 1
ATOM 1570 C C . GLY A 1 199 ? 7.345 21.528 -14.285 1.00 93.88 199 GLY A C 1
ATOM 1571 O O . GLY A 1 199 ? 6.351 22.183 -13.990 1.00 93.88 199 GLY A O 1
ATOM 1572 N N . PHE A 1 200 ? 7.307 20.193 -14.383 1.00 97.12 200 PHE A N 1
ATOM 1573 C CA . PHE A 1 200 ? 6.131 19.425 -13.978 1.00 97.12 200 PHE A CA 1
ATOM 1574 C C . PHE A 1 200 ? 5.847 19.604 -12.479 1.00 97.12 200 PHE A C 1
ATOM 1576 O O . PHE A 1 200 ? 6.724 19.377 -11.642 1.00 97.12 200 PHE A O 1
ATOM 1583 N N . GLU A 1 201 ? 4.607 19.966 -12.152 1.00 96.38 201 GLU A N 1
ATOM 1584 C CA . GLU A 1 201 ? 4.118 20.080 -10.780 1.00 96.38 201 GLU A CA 1
ATOM 1585 C C . GLU A 1 201 ? 3.185 18.902 -10.464 1.00 96.38 201 GLU A C 1
ATOM 1587 O O . GLU A 1 201 ? 2.218 18.676 -11.199 1.00 96.38 201 GLU A O 1
ATOM 1592 N N . PRO A 1 202 ? 3.449 18.135 -9.390 1.00 96.88 202 PRO A N 1
ATOM 1593 C CA . PRO A 1 202 ? 2.586 17.029 -9.020 1.00 96.88 202 PRO A CA 1
ATOM 1594 C C . PRO A 1 202 ? 1.217 17.533 -8.553 1.00 96.88 202 PRO A C 1
ATOM 1596 O O . PRO A 1 202 ? 1.095 18.576 -7.914 1.00 96.88 202 PRO A O 1
ATOM 1599 N N . SER A 1 203 ? 0.171 16.755 -8.830 1.00 96.75 203 SER A N 1
ATOM 1600 C CA . SER A 1 203 ? -1.215 17.111 -8.475 1.00 96.75 203 SER A CA 1
ATOM 1601 C C . SER A 1 203 ? -1.527 16.970 -6.980 1.00 96.75 203 SER A C 1
ATOM 1603 O O . SER A 1 203 ? -2.601 17.361 -6.529 1.00 96.75 203 SER A O 1
ATOM 1605 N N . PHE A 1 204 ? -0.604 16.405 -6.205 1.00 93.31 204 PHE A N 1
ATOM 1606 C CA . PHE A 1 204 ? -0.715 16.237 -4.761 1.00 93.31 204 PHE A CA 1
ATOM 1607 C C . PHE A 1 204 ? 0.657 16.391 -4.092 1.00 93.31 204 PHE A C 1
ATOM 1609 O O . PHE A 1 204 ? 1.686 16.201 -4.745 1.00 93.31 204 PHE A O 1
ATOM 1616 N N . PRO A 1 205 ? 0.700 16.722 -2.787 1.00 89.94 205 PRO A N 1
ATOM 1617 C CA . PRO A 1 205 ? 1.953 16.805 -2.050 1.00 89.94 205 PRO A CA 1
ATOM 1618 C C . PRO A 1 205 ? 2.707 15.476 -2.093 1.00 89.94 205 PRO A C 1
ATOM 1620 O O . PRO A 1 205 ? 2.158 14.424 -1.767 1.00 89.94 205 PRO A O 1
ATOM 1623 N N . MET A 1 206 ? 3.981 15.534 -2.461 1.00 89.31 206 MET A N 1
ATOM 1624 C CA . MET A 1 206 ? 4.872 14.382 -2.464 1.00 89.31 206 MET A CA 1
ATOM 1625 C C . MET A 1 206 ? 6.032 14.629 -1.505 1.00 89.31 206 MET A C 1
ATOM 1627 O O . MET A 1 206 ? 6.529 15.748 -1.389 1.00 89.31 206 MET A O 1
ATOM 1631 N N . VAL A 1 207 ? 6.477 13.572 -0.824 1.00 88.31 207 VAL A N 1
ATOM 1632 C CA . VAL A 1 207 ? 7.680 13.628 0.027 1.00 88.31 207 VAL A CA 1
ATOM 1633 C C . VAL A 1 207 ? 8.982 13.530 -0.779 1.00 88.31 207 VAL A C 1
ATOM 1635 O O . VAL A 1 207 ? 10.051 13.810 -0.248 1.00 88.31 207 VAL A O 1
ATOM 1638 N N . PHE A 1 208 ? 8.873 13.173 -2.061 1.00 87.38 208 PHE A N 1
ATOM 1639 C CA . PHE A 1 208 ? 9.944 13.155 -3.052 1.00 87.38 208 PHE A CA 1
ATOM 1640 C C . PHE A 1 208 ? 9.521 13.989 -4.254 1.00 87.38 208 PHE A C 1
ATOM 1642 O O . PHE A 1 208 ? 8.336 14.042 -4.588 1.00 87.38 208 PHE A O 1
ATOM 1649 N N . SER A 1 209 ? 10.474 14.593 -4.952 1.00 93.50 209 SER A N 1
ATOM 1650 C CA . SER A 1 209 ? 10.192 15.144 -6.273 1.00 93.50 209 SER A CA 1
ATOM 1651 C C . SER A 1 209 ? 9.760 14.029 -7.243 1.00 93.50 209 SER A C 1
ATOM 1653 O O . SER A 1 209 ? 10.192 12.879 -7.109 1.00 93.50 209 SER A O 1
ATOM 1655 N N . PRO A 1 210 ? 8.958 14.349 -8.272 1.00 95.31 210 PRO A N 1
ATOM 1656 C CA . PRO A 1 210 ? 8.636 13.414 -9.352 1.00 95.31 210 PRO A CA 1
ATOM 1657 C C . PRO A 1 210 ? 9.870 12.718 -9.957 1.00 95.31 210 PRO A C 1
ATOM 1659 O O . PRO A 1 210 ? 9.853 11.513 -10.209 1.00 95.31 210 PRO A O 1
ATOM 1662 N N . CYS A 1 211 ? 10.975 13.452 -10.135 1.00 95.25 211 CYS A N 1
ATOM 1663 C CA . CYS A 1 211 ? 12.233 12.901 -10.642 1.00 95.25 211 CYS A CA 1
ATOM 1664 C C . CYS A 1 211 ? 12.869 11.885 -9.682 1.00 95.25 211 CYS A C 1
ATOM 1666 O O . CYS A 1 211 ? 13.369 10.858 -10.135 1.00 95.25 211 CYS A O 1
ATOM 1668 N N . GLU A 1 212 ? 12.842 12.146 -8.372 1.00 93.75 212 GLU A N 1
ATOM 1669 C CA . GLU A 1 212 ? 13.336 11.204 -7.358 1.00 93.75 212 GLU A CA 1
ATOM 1670 C C . GLU A 1 212 ? 12.481 9.935 -7.315 1.00 93.75 212 GLU A C 1
ATOM 1672 O O . GLU A 1 212 ? 13.036 8.839 -7.286 1.00 93.75 212 GLU A O 1
ATOM 1677 N N . LEU A 1 213 ? 11.150 10.054 -7.406 1.00 92.81 213 LEU A N 1
ATOM 1678 C CA . LEU A 1 213 ? 10.266 8.887 -7.494 1.00 92.81 213 LEU A CA 1
ATOM 1679 C C . LEU A 1 213 ? 10.569 8.039 -8.741 1.00 92.81 213 LEU A C 1
ATOM 1681 O O . LEU A 1 213 ? 10.672 6.815 -8.648 1.00 92.81 213 LEU A O 1
ATOM 1685 N N . ALA A 1 214 ? 10.735 8.672 -9.907 1.00 94.62 214 ALA A N 1
ATOM 1686 C CA . ALA A 1 214 ? 11.087 7.972 -11.142 1.00 94.62 214 ALA A CA 1
ATOM 1687 C C . ALA A 1 214 ? 12.464 7.289 -11.048 1.00 94.62 214 ALA A C 1
ATOM 1689 O O . ALA A 1 214 ? 12.624 6.148 -11.489 1.00 94.62 214 ALA A O 1
ATOM 1690 N N . ALA A 1 215 ? 13.452 7.957 -10.446 1.00 93.38 215 ALA A N 1
ATOM 1691 C CA . ALA A 1 215 ? 14.777 7.390 -10.219 1.00 93.38 215 ALA A CA 1
ATOM 1692 C C . ALA A 1 215 ? 14.727 6.178 -9.277 1.00 93.38 215 ALA A C 1
ATOM 1694 O O . ALA A 1 215 ? 15.383 5.169 -9.538 1.00 93.38 215 ALA A O 1
ATOM 1695 N N . GLU A 1 216 ? 13.910 6.243 -8.228 1.00 91.62 216 GLU A N 1
ATOM 1696 C CA . GLU A 1 216 ? 13.722 5.146 -7.285 1.00 91.62 216 GLU A CA 1
ATOM 1697 C C . GLU A 1 216 ? 13.040 3.940 -7.945 1.00 91.62 216 GLU A C 1
ATOM 1699 O O . GLU A 1 216 ? 13.537 2.821 -7.842 1.00 91.62 216 GLU A O 1
ATOM 1704 N N . LEU A 1 217 ? 11.977 4.148 -8.730 1.00 92.38 217 LEU A N 1
ATOM 1705 C CA . LEU A 1 217 ? 11.360 3.092 -9.549 1.00 92.38 217 LEU A CA 1
ATOM 1706 C C . LEU A 1 217 ? 12.388 2.412 -10.478 1.00 92.38 217 LEU A C 1
ATOM 1708 O O . LEU A 1 217 ? 12.433 1.183 -10.603 1.00 92.38 217 LEU A O 1
ATOM 1712 N N . ALA A 1 218 ? 13.265 3.197 -11.109 1.00 93.62 218 ALA A N 1
ATOM 1713 C CA . ALA A 1 218 ? 14.337 2.670 -11.951 1.00 93.62 218 ALA A CA 1
ATOM 1714 C C . ALA A 1 218 ? 15.383 1.875 -11.143 1.00 93.62 218 ALA A C 1
ATOM 1716 O O . ALA A 1 218 ? 15.863 0.834 -11.605 1.00 93.62 218 ALA A O 1
ATOM 1717 N N . ALA A 1 219 ? 15.720 2.323 -9.932 1.00 91.31 219 ALA A N 1
ATOM 1718 C CA . ALA A 1 219 ? 16.627 1.614 -9.035 1.00 91.31 219 ALA A CA 1
ATOM 1719 C C . ALA A 1 219 ? 16.035 0.275 -8.568 1.00 91.31 219 ALA A C 1
ATOM 1721 O O . ALA A 1 219 ? 16.720 -0.749 -8.618 1.00 91.31 219 ALA A O 1
ATOM 1722 N N . GLN A 1 220 ? 14.752 0.252 -8.205 1.00 88.94 220 GLN A N 1
ATOM 1723 C CA . GLN A 1 220 ? 14.049 -0.956 -7.765 1.00 88.94 220 GLN A CA 1
ATOM 1724 C C . GLN A 1 220 ? 13.994 -2.009 -8.876 1.00 88.94 220 GLN A C 1
ATOM 1726 O O . GLN A 1 220 ? 14.388 -3.155 -8.660 1.00 88.94 220 GLN A O 1
ATOM 1731 N N . THR A 1 221 ? 13.639 -1.621 -10.105 1.00 91.19 221 THR A N 1
ATOM 1732 C CA . THR A 1 221 ? 13.658 -2.556 -11.249 1.00 91.19 221 THR A CA 1
ATOM 1733 C C . THR A 1 221 ? 15.054 -3.117 -11.533 1.00 91.19 221 THR A C 1
ATOM 1735 O O . THR A 1 221 ? 15.186 -4.293 -11.866 1.00 91.19 221 THR A O 1
ATOM 1738 N N . LYS A 1 222 ? 16.120 -2.328 -11.341 1.00 91.88 222 LYS A N 1
ATOM 1739 C CA . LYS A 1 222 ? 17.505 -2.809 -11.476 1.00 91.88 222 LYS A CA 1
ATOM 1740 C C . LYS A 1 222 ? 17.863 -3.862 -10.419 1.00 91.88 222 LYS A C 1
ATOM 1742 O O . LYS A 1 222 ? 18.523 -4.856 -10.741 1.00 91.88 222 LYS A O 1
ATOM 1747 N N . VAL A 1 223 ? 17.447 -3.653 -9.168 1.00 88.31 223 VAL A N 1
ATOM 1748 C CA . VAL A 1 223 ? 17.635 -4.631 -8.082 1.00 88.31 223 VAL A CA 1
ATOM 1749 C C . VAL A 1 223 ? 16.872 -5.916 -8.389 1.00 88.31 223 VAL A C 1
ATOM 1751 O O . VAL A 1 223 ? 17.442 -6.998 -8.268 1.00 88.31 223 VAL A O 1
ATOM 1754 N N . MET A 1 224 ? 15.630 -5.807 -8.867 1.00 87.12 224 MET A N 1
ATOM 1755 C CA . MET A 1 224 ? 14.814 -6.959 -9.260 1.00 87.12 224 MET A CA 1
ATOM 1756 C C . MET A 1 224 ? 15.462 -7.777 -10.378 1.00 87.12 224 MET A C 1
ATOM 1758 O O . MET A 1 224 ? 15.524 -8.996 -10.261 1.00 87.12 224 MET A O 1
ATOM 1762 N N . VAL A 1 225 ? 16.002 -7.129 -11.418 1.00 90.38 225 VAL A N 1
ATOM 1763 C CA . VAL A 1 225 ? 16.753 -7.825 -12.481 1.00 90.38 225 VAL A CA 1
ATOM 1764 C C . VAL A 1 225 ? 17.962 -8.554 -11.898 1.00 90.38 225 VAL A C 1
ATOM 1766 O O . VAL A 1 225 ? 18.153 -9.733 -12.172 1.00 90.38 225 VAL A O 1
ATOM 1769 N N . SER A 1 226 ? 18.750 -7.884 -11.053 1.00 88.44 226 SER A N 1
ATOM 1770 C CA . SER A 1 226 ? 19.943 -8.491 -10.442 1.00 88.44 226 SER A CA 1
ATOM 1771 C C . SER A 1 226 ? 19.587 -9.714 -9.587 1.00 88.44 226 SER A C 1
ATOM 1773 O O . SER A 1 226 ? 20.276 -10.733 -9.631 1.00 88.44 226 SER A O 1
ATOM 1775 N N . PHE A 1 227 ? 18.495 -9.630 -8.825 1.00 84.94 227 PHE A N 1
ATOM 1776 C CA . PHE A 1 227 ? 17.997 -10.734 -8.010 1.00 84.94 227 PHE A CA 1
ATOM 1777 C C . PHE A 1 227 ? 17.461 -11.888 -8.869 1.00 84.94 227 PHE A C 1
ATOM 1779 O O . PHE A 1 227 ? 17.806 -13.041 -8.629 1.00 84.94 227 PHE A O 1
ATOM 1786 N N . ALA A 1 228 ? 16.707 -11.583 -9.925 1.00 84.12 228 ALA A N 1
ATOM 1787 C CA . ALA A 1 228 ? 16.221 -12.571 -10.882 1.00 84.12 228 ALA A CA 1
ATOM 1788 C C . ALA A 1 228 ? 17.354 -13.323 -11.588 1.00 84.12 228 ALA A C 1
ATOM 1790 O O . ALA A 1 228 ? 17.304 -14.545 -11.731 1.00 84.12 228 ALA A O 1
ATOM 1791 N N . GLU A 1 229 ? 18.410 -12.615 -11.988 1.00 87.50 229 GLU A N 1
ATOM 1792 C CA . GLU A 1 229 ? 19.604 -13.223 -12.575 1.00 87.50 229 GLU A CA 1
ATOM 1793 C C . GLU A 1 229 ? 20.339 -14.118 -11.574 1.00 87.50 229 GLU A C 1
ATOM 1795 O O . GLU A 1 229 ? 20.774 -15.214 -11.941 1.00 87.50 229 GLU A O 1
ATOM 1800 N N . PHE A 1 230 ? 20.434 -13.691 -10.311 1.00 85.38 230 PHE A N 1
ATOM 1801 C CA . PHE A 1 230 ? 20.994 -14.507 -9.238 1.00 85.38 230 PHE A CA 1
ATOM 1802 C C . PHE A 1 230 ? 20.196 -15.800 -9.033 1.00 85.38 230 PHE A C 1
ATOM 1804 O O . PHE A 1 230 ? 20.788 -16.878 -9.076 1.00 85.38 230 PHE A O 1
ATOM 1811 N N . CYS A 1 231 ? 18.872 -15.722 -8.878 1.00 79.56 231 CYS A N 1
ATOM 1812 C CA . CYS A 1 231 ? 18.011 -16.894 -8.694 1.00 79.56 231 CYS A CA 1
ATOM 1813 C C . CYS A 1 231 ? 18.096 -17.854 -9.889 1.00 79.56 231 CYS A C 1
ATOM 1815 O O . CYS A 1 231 ? 18.292 -19.056 -9.708 1.00 79.56 231 CYS A O 1
ATOM 1817 N N . ALA A 1 232 ? 18.070 -17.332 -11.120 1.00 80.81 232 ALA A N 1
ATOM 1818 C CA . ALA A 1 232 ? 18.228 -18.142 -12.326 1.00 80.81 232 ALA A CA 1
ATOM 1819 C C . ALA A 1 232 ? 19.602 -18.837 -12.406 1.00 80.81 232 ALA A C 1
ATOM 1821 O O . ALA A 1 232 ? 19.712 -19.946 -12.938 1.00 80.81 232 ALA A O 1
ATOM 1822 N N . ALA A 1 233 ? 20.666 -18.204 -11.905 1.00 83.44 233 ALA A N 1
ATOM 1823 C CA . ALA A 1 233 ? 21.991 -18.812 -11.821 1.00 83.44 233 ALA A CA 1
ATOM 1824 C C . ALA A 1 233 ? 22.081 -19.859 -10.697 1.00 83.44 233 ALA A C 1
ATOM 1826 O O . ALA A 1 233 ? 22.638 -20.937 -10.918 1.00 83.44 233 ALA A O 1
ATOM 1827 N N . ALA A 1 234 ? 21.508 -19.574 -9.525 1.00 81.12 234 ALA A N 1
ATOM 1828 C CA . ALA A 1 234 ? 21.468 -20.481 -8.380 1.00 81.12 234 ALA A CA 1
ATOM 1829 C C . ALA A 1 234 ? 20.695 -21.769 -8.704 1.00 81.12 234 ALA A C 1
ATOM 1831 O O . ALA A 1 234 ? 21.229 -22.861 -8.508 1.00 81.12 234 ALA A O 1
ATOM 1832 N N . GLY A 1 235 ? 19.514 -21.665 -9.324 1.00 76.94 235 GLY A N 1
ATOM 1833 C CA . GLY A 1 235 ? 18.722 -22.832 -9.730 1.00 76.94 235 GLY A CA 1
ATOM 1834 C C . GLY A 1 235 ? 19.462 -23.763 -10.702 1.00 76.94 235 GLY A C 1
ATOM 1835 O O . GLY A 1 235 ? 19.360 -24.985 -10.607 1.00 76.94 235 GLY A O 1
ATOM 1836 N N . LYS A 1 236 ? 20.305 -23.216 -11.593 1.00 79.69 236 LYS A N 1
ATOM 1837 C CA . LYS A 1 236 ? 21.172 -24.028 -12.473 1.00 79.69 236 LYS A CA 1
ATOM 1838 C C . LYS A 1 236 ? 22.246 -24.799 -11.701 1.00 79.69 236 LYS A C 1
ATOM 1840 O O . LYS A 1 236 ? 22.611 -25.896 -12.117 1.00 79.69 236 LYS A O 1
ATOM 1845 N N . LEU A 1 237 ? 22.766 -24.240 -10.605 1.00 76.25 237 LEU A N 1
ATOM 1846 C CA . LEU A 1 237 ? 23.753 -24.907 -9.750 1.00 76.25 237 LEU A CA 1
ATOM 1847 C C . LEU A 1 237 ? 23.123 -26.035 -8.928 1.00 76.25 237 LEU A C 1
ATOM 1849 O O . LEU A 1 237 ? 23.755 -27.074 -8.755 1.00 76.25 237 LEU A O 1
ATOM 1853 N N . GLU A 1 238 ? 21.888 -25.866 -8.459 1.00 71.69 238 GLU A N 1
ATOM 1854 C CA . GLU A 1 238 ? 21.174 -26.913 -7.716 1.00 71.69 238 GLU A CA 1
ATOM 1855 C C . GLU A 1 238 ? 20.812 -28.120 -8.587 1.00 71.69 238 GLU A C 1
ATOM 1857 O O . GLU A 1 238 ? 20.858 -29.261 -8.123 1.00 71.69 238 GLU A O 1
ATOM 1862 N N . GLN A 1 239 ? 20.506 -27.873 -9.863 1.00 67.94 239 GLN A N 1
ATOM 1863 C CA . GLN A 1 239 ? 20.237 -28.912 -10.859 1.00 67.94 239 GLN A CA 1
ATOM 1864 C C . GLN A 1 239 ? 21.512 -29.556 -11.422 1.00 67.94 239 GLN A C 1
ATOM 1866 O O . GLN A 1 239 ? 21.437 -30.593 -12.088 1.00 67.94 239 GLN A O 1
ATOM 1871 N N . ALA A 1 240 ? 22.690 -28.975 -11.170 1.00 66.56 240 ALA A N 1
ATOM 1872 C CA . ALA A 1 240 ? 23.946 -29.578 -11.586 1.00 66.56 240 ALA A CA 1
ATOM 1873 C C . ALA A 1 240 ? 24.148 -30.907 -10.834 1.00 66.56 240 ALA A C 1
ATOM 1875 O O . ALA A 1 240 ? 23.922 -30.975 -9.621 1.00 66.56 240 ALA A O 1
ATOM 1876 N N . PRO A 1 241 ? 24.580 -31.987 -11.514 1.00 58.53 241 PRO A N 1
ATOM 1877 C CA . PRO A 1 241 ? 24.800 -33.266 -10.859 1.00 58.53 241 PRO A CA 1
ATOM 1878 C C . PRO A 1 241 ? 25.764 -33.065 -9.691 1.00 58.53 241 PRO A C 1
ATOM 1880 O O . PRO A 1 241 ? 26.892 -32.599 -9.876 1.00 58.53 241 PRO A O 1
ATOM 1883 N N . LYS A 1 242 ? 25.312 -33.407 -8.477 1.00 58.56 242 LYS A N 1
ATOM 1884 C CA . LYS A 1 242 ? 26.171 -33.442 -7.291 1.00 58.56 242 LYS A CA 1
ATOM 1885 C C . LYS A 1 242 ? 27.262 -34.468 -7.560 1.00 58.56 242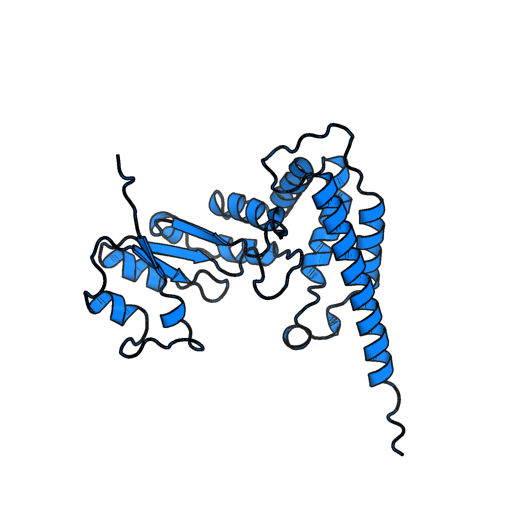 LYS A C 1
ATOM 1887 O O . LYS A 1 242 ? 27.069 -35.657 -7.312 1.00 58.56 242 LYS A O 1
ATOM 1892 N N . ASN A 1 243 ? 28.397 -34.011 -8.078 1.00 52.91 243 ASN A N 1
ATOM 1893 C CA . ASN A 1 243 ? 29.612 -34.801 -8.163 1.00 52.91 243 ASN A CA 1
ATOM 1894 C C . ASN A 1 243 ? 30.039 -35.103 -6.725 1.00 52.91 243 ASN A C 1
ATOM 1896 O O . ASN A 1 243 ? 30.750 -34.322 -6.094 1.00 52.91 243 ASN A O 1
ATOM 1900 N N . ARG A 1 244 ? 29.522 -36.214 -6.187 1.00 49.41 244 ARG A N 1
ATOM 1901 C CA . ARG A 1 244 ? 29.972 -36.806 -4.932 1.00 49.41 244 ARG A CA 1
ATOM 1902 C C . ARG A 1 244 ? 31.443 -37.166 -5.131 1.00 49.41 244 ARG A C 1
ATOM 1904 O O . ARG A 1 244 ? 31.748 -38.069 -5.907 1.00 49.41 244 ARG A O 1
ATOM 1911 N N . ARG A 1 245 ? 32.325 -36.392 -4.501 1.00 44.31 245 ARG A N 1
ATOM 1912 C CA . ARG A 1 245 ? 33.683 -36.837 -4.186 1.00 44.31 245 ARG A CA 1
ATOM 1913 C C . ARG A 1 245 ? 33.628 -37.803 -3.014 1.00 44.31 245 ARG A C 1
ATOM 1915 O O . ARG A 1 245 ? 32.766 -37.579 -2.134 1.00 44.31 245 ARG A O 1
#

Solvent-accessible surface area (backbone atoms only — not comparable to full-atom values): 14107 Å² total; per-residue (Å²): 131,83,76,88,80,84,54,70,48,75,36,45,51,38,68,28,90,87,58,49,72,48,94,96,45,78,32,60,64,43,58,76,70,61,71,80,62,60,76,82,49,25,42,23,43,47,37,29,79,97,65,54,53,67,72,58,52,53,55,45,41,73,73,74,28,55,26,34,33,45,18,48,71,51,27,28,56,83,89,50,98,54,71,41,51,44,68,68,60,41,48,50,46,44,53,68,50,57,74,66,51,71,75,62,38,77,44,74,49,72,47,76,72,46,86,64,51,24,52,68,36,50,52,42,47,56,50,31,72,78,35,47,81,59,59,64,71,56,45,52,43,51,47,37,30,32,47,48,33,68,89,36,29,67,50,50,50,54,32,49,55,47,50,41,62,39,55,91,81,43,58,94,79,66,44,83,85,45,52,55,48,67,60,31,46,50,33,33,59,34,42,75,68,60,68,66,62,88,89,68,74,54,76,58,96,63,99,55,56,51,63,54,51,54,50,47,55,37,51,50,29,50,51,48,33,56,50,28,51,48,51,59,52,50,55,54,59,71,70,42,80,81,78,79,124

Mean predicted aligned error: 6.77 Å

pLDDT: mean 85.82, std 12.6, range [44.31, 98.31]

Sequence (245 aa):
CSPEIESTFSLWMLDSKRFGKWTGYEGPQTVLNSDILPPEVMLCVHGEPGVFNFAQVRRIAQTGRRVGVWAWYLASNEIYPSMYVCTGQSASHFGDLPVEAHETATWHSVDSNNHGLNLQNLFLAGQLMQDPTADVSQAIEEFITGALGAENVNPVREVLETIEAVRPLWPEKYGDDAIDLDRTRRAHELMKRVTVREGFEPSFPMVFSPCELAAELAAQTKVMVSFAEFCAAAGKLEQAPKNRR

Secondary structure (DSSP, 8-state):
-------EEE-HHHH-TTT--BTTB-SHHHHHHS--S-TTSEEEEE--TTT--HHHHHHHHHTT--EEEEETTSS--TT--S----HHHHHHHHHTS-HHHHHH-SEEEE---STTTTHHHHHHHHHHHH-TT--HHHHHHHHHHHHH-GGGHHHHHHHHHHHHHH-TT-HHHH-GGG--HHHHHHHHHHHTT--PPTT---SS--SS-HHHHHHHHHHHHHHHHHHHHHHHHHHHHHSS-----

Organism: NCBI:txid412755